Protein AF-0000000084598253 (afdb_homodimer)

Solvent-accessible surface area (backbone atoms only — not comparable to full-atom values): 10534 Å² total; per-residue (Å²): 68,67,48,56,48,52,52,36,52,76,68,71,48,51,65,59,58,51,11,57,75,69,70,48,51,46,66,60,45,52,30,37,36,63,52,77,40,79,74,54,69,68,56,49,51,49,49,23,61,72,70,56,31,31,49,35,27,61,74,61,78,36,90,47,47,71,46,77,61,89,50,51,70,70,50,45,51,50,44,52,54,52,47,52,50,50,50,52,51,50,54,56,62,75,92,67,66,47,55,49,51,51,35,52,75,69,70,49,50,64,61,56,50,12,56,74,68,70,47,50,47,67,59,43,51,30,36,36,63,51,78,39,80,73,56,69,69,56,49,51,48,48,24,60,73,69,56,32,32,50,34,27,61,74,62,76,34,89,49,46,71,45,77,60,87,48,52,69,70,50,45,53,49,43,52,54,52,47,52,50,50,50,52,52,51,54,56,62,75,92

Structure (mmCIF, N/CA/C/O backbone):
data_AF-0000000084598253-model_v1
#
loop_
_entity.id
_entity.type
_entity.pdbx_description
1 polymer 'HTH-type transcriptional regulator'
#
loop_
_atom_site.group_PDB
_atom_site.id
_atom_site.type_symbol
_atom_site.label_atom_id
_atom_site.label_alt_id
_atom_site.label_comp_id
_atom_site.label_asym_id
_atom_site.label_entity_id
_atom_site.label_seq_id
_atom_site.pdbx_PDB_ins_code
_atom_site.Cartn_x
_atom_site.Cartn_y
_atom_site.Cartn_z
_atom_site.occupancy
_atom_site.B_iso_or_equiv
_atom_site.auth_seq_id
_atom_site.auth_comp_id
_atom_site.auth_asym_id
_atom_site.auth_atom_id
_atom_site.pdbx_PDB_model_num
ATOM 1 N N . MET A 1 1 ? -7.539 -12.234 6.215 1 55.31 1 MET A N 1
ATOM 2 C CA . MET A 1 1 ? -7.508 -10.914 5.602 1 55.31 1 MET A CA 1
ATOM 3 C C . MET A 1 1 ? -8.742 -10.102 5.992 1 55.31 1 MET A C 1
ATOM 5 O O . MET A 1 1 ? -9.742 -10.109 5.285 1 55.31 1 MET A O 1
ATOM 9 N N . LYS A 1 2 ? -8.805 -9.812 7.16 1 77.75 2 LYS A N 1
ATOM 10 C CA . LYS A 1 2 ? -9.875 -9.203 7.945 1 77.75 2 LYS A CA 1
ATOM 11 C C . LYS A 1 2 ? -10.203 -7.809 7.434 1 77.75 2 LYS A C 1
ATOM 13 O O . LYS A 1 2 ? -11.375 -7.441 7.32 1 77.75 2 LYS A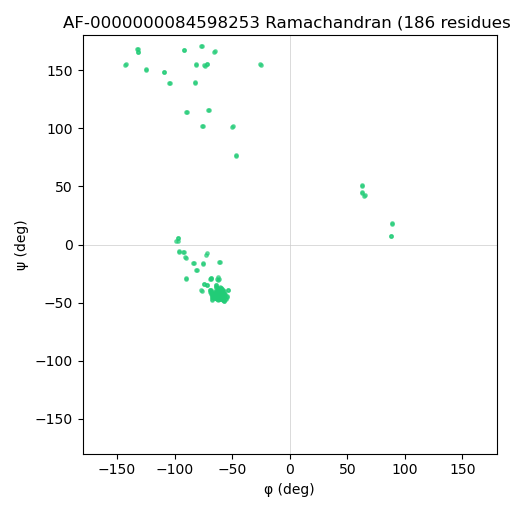 O 1
ATOM 18 N N . ARG A 1 3 ? -9.367 -7.238 6.637 1 90.62 3 ARG A N 1
ATOM 19 C CA . ARG A 1 3 ? -9.641 -5.844 6.309 1 90.62 3 ARG A CA 1
ATOM 20 C C . ARG A 1 3 ? -10.516 -5.734 5.066 1 90.62 3 ARG A C 1
ATOM 22 O O . ARG A 1 3 ? -11.367 -4.848 4.977 1 90.62 3 ARG A O 1
ATOM 29 N N . LEU A 1 4 ? -10.367 -6.695 4.234 1 94 4 LEU A N 1
ATOM 30 C CA . LEU A 1 4 ? -11.164 -6.695 3.01 1 94 4 LEU A CA 1
ATOM 31 C C . LEU A 1 4 ? -12.633 -6.938 3.316 1 94 4 LEU A C 1
ATOM 33 O O . LEU A 1 4 ? -13.508 -6.289 2.736 1 94 4 LEU A O 1
ATOM 37 N N . ALA A 1 5 ? -12.836 -7.84 4.219 1 94.56 5 ALA A N 1
ATOM 38 C CA . ALA A 1 5 ? -14.211 -8.109 4.621 1 94.56 5 ALA A CA 1
ATOM 39 C C . ALA A 1 5 ? -14.836 -6.895 5.293 1 94.56 5 ALA A C 1
ATOM 41 O O . ALA A 1 5 ? -15.977 -6.531 4.992 1 94.56 5 ALA A O 1
ATOM 42 N N . ASP A 1 6 ? -14.086 -6.32 6.164 1 94.75 6 ASP A N 1
ATOM 43 C CA . ASP A 1 6 ? -14.555 -5.125 6.859 1 94.75 6 ASP A CA 1
ATOM 44 C C . ASP A 1 6 ? -14.914 -4.02 5.871 1 94.75 6 ASP A C 1
ATOM 46 O O . ASP A 1 6 ? -15.945 -3.355 6.016 1 94.75 6 ASP A O 1
ATOM 50 N N . LEU A 1 7 ? -14.094 -3.779 4.895 1 95.19 7 LEU A N 1
ATOM 51 C CA . LEU A 1 7 ? -14.328 -2.762 3.877 1 95.19 7 LEU A CA 1
ATOM 52 C C . LEU A 1 7 ? -15.586 -3.076 3.074 1 95.19 7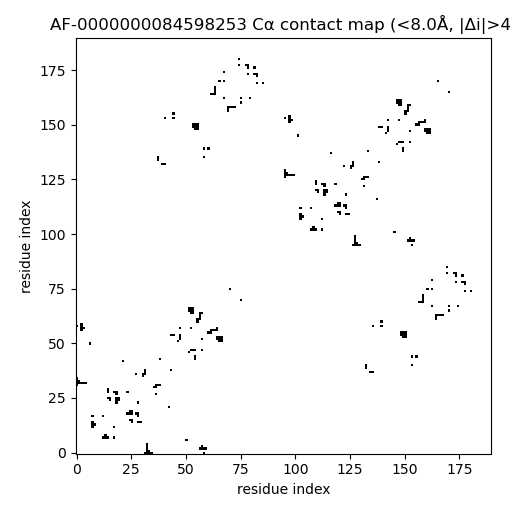 LEU A C 1
ATOM 54 O O . LEU A 1 7 ? -16.391 -2.186 2.799 1 95.19 7 LEU A O 1
ATOM 58 N N . ARG A 1 8 ? -15.633 -4.301 2.732 1 96.25 8 ARG A N 1
ATOM 59 C CA . ARG A 1 8 ? -16.812 -4.715 1.983 1 96.25 8 ARG A CA 1
ATOM 60 C C . ARG A 1 8 ? -18.094 -4.422 2.771 1 96.25 8 ARG A C 1
ATOM 62 O O . ARG A 1 8 ? -19.047 -3.863 2.23 1 96.25 8 ARG A O 1
ATOM 69 N N . TYR A 1 9 ? -18.094 -4.789 4.066 1 95.69 9 TYR A N 1
ATOM 70 C CA . TYR A 1 9 ? -19.25 -4.574 4.934 1 95.69 9 TYR A CA 1
ATOM 71 C C . TYR A 1 9 ? -19.547 -3.088 5.086 1 95.69 9 TYR A C 1
ATOM 73 O O . TYR A 1 9 ? -20.703 -2.668 5.02 1 95.69 9 TYR A O 1
ATOM 81 N N . LYS A 1 10 ? -18.578 -2.328 5.254 1 94.38 10 LYS A N 1
ATOM 82 C CA . LYS A 1 10 ? -18.734 -0.884 5.418 1 94.38 10 LYS A CA 1
ATOM 83 C C . LYS A 1 10 ? -19.375 -0.257 4.184 1 94.38 10 LYS A C 1
ATOM 85 O O . LYS A 1 10 ? -20.047 0.775 4.281 1 94.38 10 LYS A O 1
ATOM 90 N N . HIS A 1 11 ? -19.156 -0.829 3.08 1 95.44 11 HIS A N 1
ATOM 91 C CA . HIS A 1 11 ? -19.719 -0.309 1.833 1 95.44 11 HIS A CA 1
ATOM 92 C C . HIS A 1 11 ? -21 -1.034 1.452 1 95.44 11 HIS A C 1
ATOM 94 O O . HIS A 1 11 ? -21.484 -0.887 0.332 1 95.44 11 HIS A O 1
ATOM 100 N N . ASN A 1 12 ? -21.406 -1.942 2.33 1 96.75 12 ASN A N 1
ATOM 101 C CA . ASN A 1 12 ? -22.688 -2.637 2.215 1 96.75 12 ASN A CA 1
ATOM 102 C C . ASN A 1 12 ? -22.734 -3.527 0.978 1 96.75 12 ASN A C 1
ATOM 104 O O . ASN A 1 12 ? -23.719 -3.537 0.25 1 96.75 12 ASN A O 1
ATOM 108 N N . LEU A 1 13 ? -21.672 -4.207 0.743 1 97.12 13 LEU A N 1
ATOM 109 C CA . LEU A 1 13 ? -21.594 -5.109 -0.398 1 97.12 13 LEU A CA 1
ATOM 110 C C . LEU A 1 13 ? -21.594 -6.566 0.061 1 97.12 13 LEU A C 1
ATOM 112 O O . LEU A 1 13 ? -21.062 -6.887 1.121 1 97.12 13 LEU A O 1
ATOM 116 N N . THR A 1 14 ? -22.141 -7.336 -0.757 1 97.5 14 THR A N 1
ATOM 117 C CA . THR A 1 14 ? -22.016 -8.773 -0.553 1 97.5 14 THR A CA 1
ATOM 118 C C . THR A 1 14 ? -20.812 -9.328 -1.3 1 97.5 14 THR A C 1
ATOM 120 O O . THR A 1 14 ? -20.234 -8.641 -2.152 1 97.5 14 THR A O 1
ATOM 123 N N . GLN A 1 15 ? -20.516 -10.555 -0.934 1 97.12 15 GLN A N 1
ATOM 124 C CA . GLN A 1 15 ? -19.422 -11.188 -1.663 1 97.12 15 GLN A CA 1
ATOM 125 C C . GLN A 1 15 ? -19.781 -11.375 -3.137 1 97.12 15 GLN A C 1
ATOM 127 O O . GLN A 1 15 ? -18.922 -11.25 -4.008 1 97.12 15 GLN A O 1
ATOM 132 N N . GLU A 1 16 ? -21 -11.633 -3.408 1 97.88 16 GLU A N 1
ATOM 133 C CA . GLU A 1 16 ? -21.484 -11.82 -4.773 1 97.88 16 GLU A CA 1
ATOM 134 C C . GLU A 1 16 ? -21.344 -10.531 -5.586 1 97.88 16 GLU A C 1
ATOM 136 O O . GLU A 1 16 ? -20.844 -10.555 -6.715 1 97.88 16 GLU A O 1
ATOM 141 N N . GLN A 1 17 ? -21.719 -9.523 -5.02 1 97.81 17 GLN A N 1
ATOM 142 C CA . GLN A 1 17 ? -21.625 -8.234 -5.691 1 97.81 17 GLN A CA 1
ATOM 143 C C . GLN A 1 17 ? -20.188 -7.859 -5.984 1 97.81 17 GLN A C 1
ATOM 145 O O . GLN A 1 17 ? -19.859 -7.422 -7.09 1 97.81 17 GLN A O 1
ATOM 150 N N . LEU A 1 18 ? -19.375 -8.031 -5.031 1 97 18 LEU A N 1
ATOM 151 C CA . LEU A 1 18 ? -17.969 -7.656 -5.188 1 97 18 LEU A CA 1
ATOM 152 C C . LEU A 1 18 ? -17.266 -8.578 -6.172 1 97 18 LEU A C 1
ATOM 154 O O . LEU A 1 18 ? -16.422 -8.141 -6.945 1 97 18 LEU A O 1
ATOM 158 N N . SER A 1 19 ? -17.609 -9.82 -6.094 1 97.62 19 SER A N 1
ATOM 159 C CA . SER A 1 19 ? -17 -10.766 -7.02 1 97.62 19 SER A CA 1
ATOM 160 C C . SER A 1 19 ? -17.344 -10.43 -8.469 1 97.62 19 SER A C 1
ATOM 162 O O . SER A 1 19 ? -16.5 -10.562 -9.359 1 97.62 19 SER A O 1
ATOM 164 N N . LYS A 1 20 ? -18.516 -10.023 -8.727 1 97.5 20 LYS A N 1
ATOM 165 C CA . LYS A 1 20 ? -18.938 -9.578 -10.055 1 97.5 20 LYS A CA 1
ATOM 166 C C . LYS A 1 20 ? -18.172 -8.344 -10.492 1 97.5 20 LYS A C 1
ATOM 168 O O . LYS A 1 20 ? -17.703 -8.266 -11.633 1 97.5 20 LYS A O 1
ATOM 173 N N . LEU A 1 21 ? -18.016 -7.477 -9.555 1 95.75 21 LEU A N 1
ATOM 174 C CA . LEU A 1 21 ? -17.266 -6.25 -9.82 1 95.75 21 LEU A CA 1
ATOM 175 C C . LEU A 1 21 ? -15.836 -6.562 -10.234 1 95.75 21 LEU A C 1
ATOM 177 O O . LEU A 1 21 ? -15.266 -5.879 -11.086 1 95.75 21 LEU A O 1
ATOM 181 N N . LEU A 1 22 ? -15.297 -7.57 -9.625 1 96.38 22 LEU A N 1
ATOM 182 C CA . LEU A 1 22 ? -13.898 -7.941 -9.836 1 96.38 22 LEU A CA 1
ATOM 183 C C . LEU A 1 22 ? -13.773 -8.977 -10.945 1 96.38 22 LEU A C 1
ATOM 185 O O . LEU A 1 22 ? -12.664 -9.375 -11.312 1 96.38 22 LEU A O 1
ATOM 189 N N . SER A 1 23 ? -14.891 -9.445 -11.422 1 97.31 23 SER A N 1
ATOM 190 C CA . SER A 1 23 ? -14.961 -10.422 -12.5 1 97.31 23 SER A CA 1
ATOM 191 C C . SER A 1 23 ? -14.297 -11.734 -12.094 1 97.31 23 SER A C 1
ATOM 193 O O . SER A 1 23 ? -13.508 -12.297 -12.852 1 97.31 23 SER A O 1
ATOM 195 N N . VAL A 1 24 ? -14.602 -12.148 -10.945 1 97.31 24 VAL A N 1
ATOM 196 C CA . VAL A 1 24 ? -14.172 -13.445 -10.438 1 97.31 24 VAL A CA 1
ATOM 197 C C . VAL A 1 24 ? -15.359 -14.18 -9.82 1 97.31 24 VAL A C 1
ATOM 199 O O . VAL A 1 24 ? -16.422 -13.602 -9.641 1 97.31 24 VAL A O 1
ATOM 202 N N . SER A 1 25 ? -15.172 -15.422 -9.539 1 97.94 25 SER A N 1
ATOM 203 C CA . SER A 1 25 ? -16.234 -16.172 -8.875 1 97.94 25 SER A CA 1
ATOM 204 C C . SER A 1 25 ? -16.344 -15.781 -7.406 1 97.94 25 SER A C 1
ATOM 206 O O . SER A 1 25 ? -15.375 -15.336 -6.797 1 97.94 25 SER A O 1
ATOM 208 N N . ARG A 1 26 ? -17.5 -15.961 -6.855 1 97.5 26 ARG A N 1
ATOM 209 C CA . ARG A 1 26 ? -17.719 -15.695 -5.438 1 97.5 26 ARG A CA 1
ATOM 210 C C . ARG A 1 26 ? -16.781 -16.516 -4.566 1 97.5 26 ARG A C 1
ATOM 212 O O . ARG A 1 26 ? -16.266 -16.016 -3.559 1 97.5 26 ARG A O 1
ATOM 219 N N . ASN A 1 27 ? -16.609 -17.688 -4.984 1 97.81 27 ASN A N 1
ATOM 220 C CA . ASN A 1 27 ? -15.695 -18.531 -4.234 1 97.81 27 ASN A CA 1
ATOM 221 C C . ASN A 1 27 ? -14.273 -17.984 -4.234 1 97.81 27 ASN A C 1
ATOM 223 O O . ASN A 1 27 ? -13.609 -17.969 -3.197 1 97.81 27 ASN A O 1
ATOM 227 N N . THR A 1 28 ? -13.844 -17.562 -5.379 1 97.25 28 THR A N 1
ATOM 228 C CA . THR A 1 28 ? -12.523 -16.953 -5.496 1 97.25 28 THR A CA 1
ATOM 229 C C . THR A 1 28 ? -12.406 -15.742 -4.578 1 97.25 28 THR A C 1
ATOM 231 O O . THR A 1 28 ? -11.422 -15.602 -3.848 1 97.25 28 THR A O 1
ATOM 234 N N . TYR A 1 29 ? -13.406 -14.961 -4.594 1 96.88 29 TYR A N 1
ATOM 235 C CA . TYR A 1 29 ? -13.375 -13.758 -3.77 1 96.88 29 TYR A CA 1
ATOM 236 C C . TYR A 1 29 ? -13.375 -14.117 -2.287 1 96.88 29 TYR A C 1
ATOM 238 O O . TYR A 1 29 ? -12.656 -13.5 -1.495 1 96.88 29 TYR A O 1
ATOM 246 N N . ALA A 1 30 ? -14.227 -15.047 -1.921 1 96.62 30 ALA A N 1
ATOM 247 C CA . ALA A 1 30 ? -14.258 -15.5 -0.533 1 96.62 30 ALA A CA 1
ATOM 248 C C . ALA A 1 30 ? -12.867 -15.93 -0.069 1 96.62 30 ALA A C 1
ATOM 250 O O . ALA A 1 30 ? -12.469 -15.641 1.06 1 96.62 30 ALA A O 1
ATOM 251 N N . ASN A 1 31 ? -12.164 -16.578 -0.949 1 96.56 31 ASN A N 1
ATOM 252 C CA . ASN A 1 31 ? -10.82 -17.047 -0.624 1 96.56 31 ASN A CA 1
ATOM 253 C C . ASN A 1 31 ? -9.836 -15.898 -0.455 1 96.56 31 ASN A C 1
ATOM 255 O O . ASN A 1 31 ? -8.875 -16 0.308 1 96.56 31 ASN A O 1
ATOM 259 N N . TYR A 1 32 ? -10.055 -14.805 -1.129 1 95.19 32 TYR A N 1
ATOM 260 C CA . TYR A 1 32 ? -9.25 -13.609 -0.905 1 95.19 32 TYR A CA 1
ATOM 261 C C . TYR A 1 32 ? -9.453 -13.078 0.509 1 95.19 32 TYR A C 1
ATOM 263 O O . TYR A 1 32 ? -8.477 -12.812 1.22 1 95.19 32 TYR A O 1
ATOM 271 N N . GLU A 1 33 ? -10.719 -13.023 0.909 1 95.06 33 GLU A N 1
ATOM 272 C CA . GLU A 1 33 ? -11.039 -12.453 2.215 1 95.06 33 GLU A CA 1
ATOM 273 C C . GLU A 1 33 ? -10.516 -13.344 3.344 1 95.06 33 GLU A C 1
ATOM 275 O O . GLU A 1 33 ? -10.156 -12.844 4.414 1 95.06 33 GLU A O 1
ATOM 280 N N . LEU A 1 34 ? -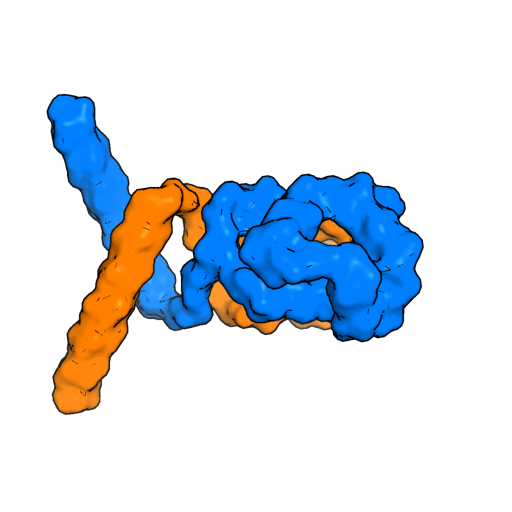10.445 -14.586 3.049 1 93.75 34 LEU A N 1
ATOM 281 C CA . LEU A 1 34 ? -10 -15.547 4.051 1 93.75 34 LEU A CA 1
ATOM 282 C C . LEU A 1 34 ? -8.477 -15.625 4.09 1 93.75 34 LEU A C 1
ATOM 284 O O . LEU A 1 34 ? -7.906 -16.219 5.004 1 93.75 34 LEU A O 1
ATOM 288 N N . GLY A 1 35 ? -7.891 -15.164 3.15 1 92.56 35 GLY A N 1
ATOM 289 C CA . GLY A 1 35 ? -6.438 -15.203 3.092 1 92.56 35 GLY A CA 1
ATOM 290 C C . GLY A 1 35 ? -5.895 -16.484 2.475 1 92.56 35 GLY A C 1
ATOM 291 O O . GLY A 1 35 ? -4.688 -16.719 2.498 1 92.56 35 GLY A O 1
ATOM 292 N N . VAL A 1 36 ? -6.777 -17.266 1.975 1 93.38 36 VAL A N 1
ATOM 293 C CA . VAL A 1 36 ? -6.375 -18.516 1.343 1 93.38 36 VAL A CA 1
ATOM 294 C C . VAL A 1 36 ? -5.688 -18.219 0.011 1 93.38 36 VAL A C 1
ATOM 296 O O . VAL A 1 36 ? -4.738 -18.906 -0.369 1 93.38 36 VAL A O 1
ATOM 299 N N . ARG A 1 37 ? -6.113 -17.203 -0.691 1 94.19 37 ARG A N 1
ATOM 300 C CA . ARG A 1 37 ? -5.543 -16.734 -1.951 1 94.19 37 ARG A CA 1
ATOM 301 C C . ARG A 1 37 ? -5.168 -15.266 -1.868 1 94.19 37 ARG A C 1
ATOM 303 O O . ARG A 1 37 ? -5.809 -14.492 -1.147 1 94.19 37 ARG A O 1
ATOM 310 N N . GLU A 1 38 ? -4.191 -15 -2.643 1 95.25 38 GLU A N 1
ATOM 311 C CA . GLU A 1 38 ? -3.824 -13.594 -2.766 1 95.25 38 GLU A CA 1
ATOM 312 C C . GLU A 1 38 ? -4.297 -13.016 -4.094 1 95.25 38 GLU A C 1
ATOM 314 O O . GLU A 1 38 ? -4.223 -13.68 -5.133 1 95.25 38 GLU A O 1
ATOM 319 N N . MET A 1 39 ? -4.785 -11.836 -4 1 94.88 39 MET A N 1
ATOM 320 C CA . MET A 1 39 ? -5.141 -11.125 -5.223 1 94.88 39 MET A CA 1
ATOM 321 C C . MET A 1 39 ? -3.891 -10.688 -5.977 1 94.88 39 MET A C 1
ATOM 323 O O . MET A 1 39 ? -2.814 -10.562 -5.391 1 94.88 39 MET A O 1
ATOM 327 N N . ASP A 1 40 ? -4.156 -10.523 -7.305 1 94.62 40 ASP A N 1
ATOM 328 C CA . ASP A 1 40 ? -3.041 -9.93 -8.031 1 94.62 40 ASP A CA 1
ATOM 329 C C . ASP A 1 40 ? -2.953 -8.43 -7.77 1 94.62 40 ASP A C 1
ATOM 331 O O . ASP A 1 40 ? -3.84 -7.852 -7.137 1 94.62 40 ASP A O 1
ATOM 335 N N . TYR A 1 41 ? -1.867 -7.812 -8.219 1 94.56 41 TYR A N 1
ATOM 336 C CA . TYR A 1 41 ? -1.6 -6.414 -7.91 1 94.56 41 TYR A CA 1
ATOM 337 C C . TYR A 1 41 ? -2.668 -5.508 -8.508 1 94.56 41 TYR A C 1
ATOM 339 O O . TYR A 1 41 ? -3.086 -4.531 -7.883 1 94.56 41 TYR A O 1
ATOM 347 N N . SER A 1 42 ? -3.031 -5.82 -9.688 1 95.38 42 SER A N 1
ATOM 348 C CA . SER A 1 42 ? -4.023 -4.984 -10.352 1 95.38 42 SER A CA 1
ATOM 349 C C . SER A 1 42 ? -5.336 -4.957 -9.578 1 95.38 42 SER A C 1
ATOM 351 O O . SER A 1 42 ? -5.941 -3.896 -9.414 1 95.38 42 SER A O 1
ATOM 353 N N . MET A 1 43 ? -5.766 -6.062 -9.086 1 95.56 43 MET A N 1
ATOM 354 C CA . MET A 1 43 ? -7 -6.156 -8.312 1 95.56 43 MET A CA 1
ATOM 355 C C . MET A 1 43 ? -6.859 -5.449 -6.969 1 95.56 43 MET A C 1
ATOM 357 O O . MET A 1 43 ? -7.785 -4.773 -6.516 1 95.56 43 MET A O 1
ATOM 361 N N . LEU A 1 44 ? -5.734 -5.629 -6.445 1 95 44 LEU A N 1
ATOM 362 C CA . LEU A 1 44 ? -5.457 -4.973 -5.172 1 95 44 LEU A CA 1
ATOM 363 C C . LEU A 1 44 ? -5.531 -3.457 -5.309 1 95 44 LEU A C 1
ATOM 365 O O . LEU A 1 44 ? -6.16 -2.785 -4.492 1 95 44 LEU A O 1
ATOM 369 N N . VAL A 1 45 ? -4.91 -2.967 -6.328 1 95.19 45 VAL A N 1
ATOM 370 C CA . VAL A 1 45 ? -4.91 -1.533 -6.605 1 95.19 45 VAL A CA 1
ATOM 371 C C . VAL A 1 45 ? -6.336 -1.063 -6.891 1 95.19 45 VAL A C 1
ATOM 373 O O . VAL A 1 45 ? -6.758 -0.011 -6.406 1 95.19 45 VAL A O 1
ATOM 376 N N . PHE A 1 46 ? -7.023 -1.83 -7.617 1 96.38 46 PHE A N 1
ATOM 377 C CA . PHE A 1 46 ? -8.406 -1.497 -7.93 1 96.38 46 PHE A CA 1
ATOM 378 C C . PHE A 1 46 ? -9.227 -1.34 -6.656 1 96.38 46 PHE A C 1
ATOM 380 O O . PHE A 1 46 ? -9.961 -0.36 -6.496 1 96.38 46 PHE A O 1
ATOM 387 N N . LEU A 1 47 ? -9.094 -2.256 -5.777 1 95.75 47 LEU A N 1
ATOM 388 C CA . LEU A 1 47 ? -9.867 -2.232 -4.539 1 95.75 47 LEU A CA 1
ATOM 389 C C . LEU A 1 47 ? -9.477 -1.042 -3.674 1 95.75 47 LEU A C 1
ATOM 391 O O . LEU A 1 47 ? -10.328 -0.41 -3.053 1 95.75 47 LEU A O 1
ATOM 395 N N . ALA A 1 48 ? -8.211 -0.84 -3.625 1 94.31 48 ALA A N 1
ATOM 396 C CA . ALA A 1 48 ? -7.742 0.321 -2.875 1 94.31 48 ALA A CA 1
ATOM 397 C C . ALA A 1 48 ? -8.367 1.608 -3.406 1 94.31 48 ALA A C 1
ATOM 399 O O . ALA A 1 48 ? -8.797 2.465 -2.629 1 94.31 48 ALA A O 1
ATOM 400 N N . ASP A 1 49 ? -8.453 1.743 -4.684 1 93.44 49 ASP A N 1
ATOM 401 C CA . ASP A 1 49 ? -9.062 2.904 -5.316 1 93.44 49 ASP A CA 1
ATOM 402 C C . ASP A 1 49 ? -10.57 2.939 -5.059 1 93.44 49 ASP A C 1
ATOM 404 O O . ASP A 1 49 ? -11.125 3.992 -4.746 1 93.44 49 ASP A O 1
ATOM 408 N N . TYR A 1 50 ? -11.086 1.812 -5.184 1 94.19 50 TYR A N 1
ATOM 409 C CA . TYR A 1 50 ? -12.531 1.682 -5.016 1 94.19 50 TYR A CA 1
ATOM 410 C C . TYR A 1 50 ? -12.953 2.094 -3.611 1 94.19 50 TYR A C 1
ATOM 412 O O . TYR A 1 50 ? -13.938 2.824 -3.443 1 94.19 50 TYR A O 1
ATOM 420 N N . TYR A 1 51 ? -12.188 1.646 -2.629 1 93.81 51 TYR A N 1
ATOM 421 C CA . TYR A 1 51 ? -12.523 1.91 -1.234 1 93.81 51 TYR A CA 1
ATOM 422 C C . TYR A 1 51 ? -11.891 3.211 -0.755 1 93.81 51 TYR A C 1
ATOM 424 O O . TYR A 1 51 ? -12.148 3.656 0.367 1 93.81 51 TYR A O 1
ATOM 432 N N . LYS A 1 52 ? -11.008 3.719 -1.539 1 90.75 52 LYS A N 1
ATOM 433 C CA . LYS A 1 52 ? -10.305 4.953 -1.207 1 90.75 52 LYS A CA 1
ATOM 434 C C . LYS A 1 52 ? -9.461 4.785 0.054 1 90.75 52 LYS A C 1
ATOM 436 O O . LYS A 1 52 ? -9.523 5.605 0.968 1 90.75 52 LYS A O 1
ATOM 441 N N . VAL A 1 53 ? -8.711 3.797 0.065 1 90.38 53 VAL A N 1
ATOM 442 C CA . VAL A 1 53 ? -7.793 3.496 1.159 1 90.38 53 VAL A CA 1
ATOM 443 C C . VAL A 1 53 ? -6.406 3.186 0.601 1 90.38 53 VAL A C 1
ATOM 445 O O . VAL A 1 53 ? -6.246 2.998 -0.607 1 90.38 53 VAL A O 1
ATOM 448 N N . SER A 1 54 ? -5.492 3.217 1.542 1 89.5 54 SER A N 1
ATOM 449 C CA . SER A 1 54 ? -4.133 2.879 1.124 1 89.5 54 SER A CA 1
ATOM 450 C C . SER A 1 54 ? -3.939 1.369 1.045 1 89.5 54 SER A C 1
ATOM 452 O O . SER A 1 54 ? -4.68 0.609 1.674 1 89.5 54 SER A O 1
ATOM 454 N N . LEU A 1 55 ? -3.018 0.942 0.248 1 92.75 55 LEU A N 1
ATOM 455 C CA . LEU A 1 55 ? -2.637 -0.466 0.223 1 92.75 55 LEU A CA 1
ATOM 456 C C . LEU A 1 55 ? -2.068 -0.899 1.57 1 92.75 55 LEU A C 1
ATOM 458 O O . LEU A 1 55 ? -2.254 -2.045 1.988 1 92.75 55 LEU A O 1
ATOM 462 N N . ASP A 1 56 ? -1.468 0.002 2.232 1 91.88 56 ASP A N 1
ATOM 463 C CA . ASP A 1 56 ? -0.922 -0.268 3.559 1 91.88 56 ASP A CA 1
ATOM 464 C C . ASP A 1 56 ? -2.031 -0.612 4.551 1 91.88 56 ASP A C 1
ATOM 466 O O . ASP A 1 56 ? -1.843 -1.447 5.438 1 91.88 56 ASP A O 1
ATOM 470 N N . TYR A 1 57 ? -3.102 0.045 4.383 1 90.69 57 TYR A N 1
ATOM 471 C CA . TYR A 1 57 ? -4.246 -0.279 5.227 1 90.69 57 TYR A CA 1
ATOM 472 C C . TYR A 1 57 ? -4.785 -1.667 4.902 1 90.69 57 TYR A C 1
ATOM 474 O O . TYR A 1 57 ? -5.016 -2.475 5.805 1 90.69 57 TYR A O 1
ATOM 482 N N . ILE A 1 58 ? -4.922 -1.955 3.619 1 93.25 58 ILE A N 1
ATOM 483 C CA . ILE A 1 58 ? -5.512 -3.217 3.184 1 93.25 58 ILE A CA 1
ATOM 484 C C . ILE A 1 58 ? -4.656 -4.383 3.678 1 93.25 58 ILE A C 1
ATOM 486 O O . ILE A 1 58 ? -5.184 -5.379 4.176 1 93.25 58 ILE A O 1
ATOM 490 N N . LEU A 1 59 ? -3.367 -4.188 3.627 1 93 59 LEU A N 1
ATOM 491 C CA . LEU A 1 59 ? -2.477 -5.293 3.959 1 93 59 LEU A CA 1
ATOM 492 C C . LEU A 1 59 ? -2.021 -5.207 5.41 1 93 59 LEU A C 1
ATOM 494 O O . LEU A 1 59 ? -1.117 -5.934 5.828 1 93 59 LEU A O 1
ATOM 498 N N . GLY A 1 60 ? -2.549 -4.266 6.176 1 89.88 60 GLY A N 1
ATOM 499 C CA . GLY A 1 60 ? -2.43 -4.297 7.625 1 89.88 60 GLY A CA 1
ATOM 500 C C . GLY A 1 60 ? -1.185 -3.602 8.141 1 89.88 60 GLY A C 1
ATOM 501 O O . GLY A 1 60 ? -0.759 -3.832 9.273 1 89.88 60 GLY A O 1
ATOM 502 N N . ARG A 1 61 ? -0.563 -2.795 7.387 1 89.31 61 ARG A N 1
ATOM 503 C CA . ARG A 1 61 ? 0.629 -2.082 7.836 1 89.31 61 ARG A CA 1
ATOM 504 C C . ARG A 1 61 ? 0.256 -0.861 8.672 1 89.31 61 ARG A C 1
ATOM 506 O O . ARG A 1 61 ? 1.085 -0.337 9.414 1 89.31 61 ARG A O 1
ATOM 513 N N . THR A 1 62 ? -0.953 -0.417 8.477 1 84.88 62 THR A N 1
ATOM 514 C CA . THR A 1 62 ? -1.47 0.704 9.258 1 84.88 62 THR A CA 1
ATOM 515 C C . THR A 1 62 ? -2.947 0.5 9.578 1 84.88 62 THR A C 1
ATOM 517 O O . THR A 1 62 ? -3.666 -0.171 8.836 1 84.88 62 THR A O 1
ATOM 520 N N . ASP A 1 63 ? -3.365 1.097 10.609 1 84.69 63 ASP A N 1
ATOM 521 C CA . ASP A 1 63 ? -4.773 1.016 10.977 1 84.69 63 ASP A CA 1
ATOM 522 C C . ASP A 1 63 ? -5.551 2.225 10.461 1 84.69 63 ASP A C 1
ATOM 524 O O . ASP A 1 63 ? -6.777 2.275 10.57 1 84.69 63 ASP A O 1
ATOM 528 N N . ASN A 1 64 ? -4.848 3.127 9.914 1 79.75 64 ASN A N 1
ATOM 529 C CA . ASN A 1 64 ? -5.48 4.312 9.344 1 79.75 64 ASN A CA 1
ATOM 530 C C . ASN A 1 64 ? -5.84 4.109 7.879 1 79.75 64 ASN A C 1
ATOM 532 O O . ASN A 1 64 ? -4.957 3.953 7.035 1 79.75 64 ASN A O 1
ATOM 536 N N . PRO A 1 65 ? -7.062 4.102 7.594 1 78.5 65 PRO A N 1
ATOM 537 C CA . PRO A 1 65 ? -7.477 3.854 6.211 1 78.5 65 PRO A CA 1
ATOM 538 C C . PRO A 1 65 ? -7.258 5.062 5.301 1 78.5 65 PRO A C 1
ATOM 540 O O . PRO A 1 65 ? -7.34 4.941 4.078 1 78.5 65 PRO A O 1
ATOM 543 N N . ILE A 1 66 ? -7.078 6.234 5.93 1 69.75 66 ILE A N 1
ATOM 544 C CA . ILE A 1 66 ? -7.008 7.473 5.156 1 69.75 66 ILE A CA 1
ATOM 545 C C . ILE A 1 66 ? -5.711 7.504 4.352 1 69.75 66 ILE A C 1
ATOM 547 O O . ILE A 1 66 ? -4.625 7.297 4.898 1 69.75 66 ILE A O 1
ATOM 551 N N . MET A 1 67 ? -5.965 7.484 3.01 1 66.06 67 MET A N 1
ATOM 552 C CA . MET A 1 67 ? -4.801 7.711 2.156 1 66.06 67 MET A CA 1
ATOM 553 C C . MET A 1 67 ? -4.406 9.188 2.154 1 66.06 67 MET A C 1
ATOM 555 O O . MET A 1 67 ? -5.258 10.062 1.978 1 66.06 67 MET A O 1
ATOM 559 N N . VAL A 1 68 ? -3.398 9.406 2.9 1 56.16 68 VAL A N 1
ATOM 560 C CA . VAL A 1 68 ? -3.016 10.805 2.701 1 56.16 68 VAL A CA 1
ATOM 561 C C . VAL A 1 68 ? -2.893 11.094 1.208 1 56.16 68 VAL A C 1
ATOM 563 O O . VAL A 1 68 ? -2.203 10.375 0.481 1 56.16 68 VAL A O 1
ATOM 566 N N . GLU A 1 69 ? -3.91 11.703 0.747 1 57.03 69 GLU A N 1
ATOM 567 C CA . GLU A 1 69 ? -3.969 12.094 -0.659 1 57.03 69 GLU A CA 1
ATOM 568 C C . GLU A 1 69 ? -2.568 12.273 -1.239 1 57.03 69 GLU A C 1
ATOM 570 O O . GLU A 1 69 ? -1.594 12.406 -0.495 1 57.03 69 GLU A O 1
ATOM 575 N N . GLN A 1 70 ? -2.516 12.117 -2.537 1 62.69 70 GLN A N 1
ATOM 576 C CA . GLN A 1 70 ? -1.335 12.406 -3.344 1 62.69 70 GLN A CA 1
ATOM 577 C C . GLN A 1 70 ? -0.727 13.758 -2.965 1 62.69 70 GLN A C 1
ATOM 579 O O . GLN A 1 70 ? -1.394 14.789 -3.047 1 62.69 70 GLN A O 1
ATOM 584 N N . ILE A 1 71 ? -0.13 13.727 -1.973 1 70.56 71 ILE A N 1
ATOM 585 C CA . ILE A 1 71 ? 0.506 14.984 -1.6 1 70.56 71 ILE A CA 1
ATOM 586 C C . ILE A 1 71 ? 1.832 15.133 -2.344 1 70.56 71 ILE A C 1
ATOM 588 O O . ILE A 1 71 ? 2.455 14.141 -2.719 1 70.56 71 ILE A O 1
ATOM 592 N N . THR A 1 72 ? 2.033 16.406 -2.785 1 75.44 72 THR A N 1
ATOM 593 C CA . THR A 1 72 ? 3.324 16.719 -3.385 1 75.44 72 THR A CA 1
ATOM 594 C C . THR A 1 72 ? 4.445 16.609 -2.354 1 75.44 72 THR A C 1
ATOM 596 O O . THR A 1 72 ? 4.18 16.469 -1.157 1 75.44 72 THR A O 1
ATOM 599 N N . VAL A 1 73 ? 5.617 16.594 -2.893 1 74.69 73 VAL A N 1
ATOM 600 C CA . VAL A 1 73 ? 6.777 16.469 -2.016 1 74.69 73 VAL A CA 1
ATOM 601 C C . VAL A 1 73 ? 6.777 17.609 -1 1 74.69 73 VAL A C 1
ATOM 603 O O . VAL A 1 73 ? 7.035 17.391 0.187 1 74.69 73 VAL A O 1
ATOM 606 N N . ASP A 1 74 ? 6.57 18.797 -1.535 1 81.31 74 ASP A N 1
ATOM 607 C CA . ASP A 1 74 ? 6.543 19.969 -0.655 1 81.31 74 ASP A CA 1
ATOM 608 C C . ASP A 1 74 ? 5.457 19.812 0.409 1 81.31 74 ASP A C 1
ATOM 610 O O . ASP A 1 74 ? 5.66 20.203 1.565 1 81.31 74 ASP A O 1
ATOM 614 N N . GLU A 1 75 ? 4.344 19.297 -0.004 1 81.5 75 GLU A N 1
ATOM 615 C CA . GLU A 1 75 ? 3.248 19.062 0.932 1 81.5 75 GLU A CA 1
ATOM 616 C C . GLU A 1 75 ? 3.627 18.031 1.989 1 81.5 75 GLU A C 1
ATOM 618 O O . GLU A 1 75 ? 3.271 18.172 3.16 1 81.5 75 GLU A O 1
ATOM 623 N N . ALA A 1 76 ? 4.285 17.062 1.562 1 77.94 76 ALA A N 1
ATOM 624 C CA . ALA A 1 76 ? 4.723 16 2.477 1 77.94 76 ALA A CA 1
ATOM 625 C C . ALA A 1 76 ? 5.656 16.562 3.549 1 77.94 76 ALA A C 1
ATOM 627 O O . ALA A 1 76 ? 5.539 16.203 4.727 1 77.94 76 ALA A O 1
ATOM 628 N N . GLU A 1 77 ? 6.527 17.312 3.102 1 80.81 77 GLU A N 1
ATOM 629 C CA . GLU A 1 77 ? 7.441 17.953 4.043 1 80.81 77 GLU A CA 1
ATOM 630 C C . GLU A 1 77 ? 6.684 18.828 5.047 1 80.81 77 GLU A C 1
ATOM 632 O O . GLU A 1 77 ? 6.992 18.812 6.242 1 80.81 77 GLU A O 1
ATOM 637 N N . TYR A 1 78 ? 5.812 19.594 4.48 1 83.88 78 TYR A N 1
ATOM 638 C CA . TYR A 1 78 ? 4.977 20.422 5.34 1 83.88 78 TYR A CA 1
ATOM 639 C C . TYR A 1 78 ? 4.238 19.578 6.367 1 83.88 78 TYR A C 1
ATOM 641 O O . TYR A 1 78 ? 4.203 19.906 7.555 1 83.88 78 TYR A O 1
ATOM 649 N N . VAL A 1 79 ? 3.652 18.516 5.934 1 83.12 79 VAL A N 1
ATOM 650 C CA . VAL A 1 79 ? 2.873 17.625 6.793 1 83.12 79 VAL A CA 1
ATOM 651 C C . VAL A 1 79 ? 3.771 17.047 7.879 1 83.12 79 VAL A C 1
ATOM 653 O O . VAL A 1 79 ? 3.385 16.969 9.047 1 83.12 79 VAL A O 1
ATOM 656 N N . GLN A 1 80 ? 4.871 16.609 7.453 1 81.25 80 GLN A N 1
ATOM 657 C CA . GLN A 1 80 ? 5.797 16.016 8.414 1 81.25 80 GLN A CA 1
ATOM 658 C C . GLN A 1 80 ? 6.141 17 9.523 1 81.25 80 GLN A C 1
ATOM 660 O O . GLN A 1 80 ? 6.113 16.656 10.703 1 81.25 80 GLN A O 1
ATOM 665 N N . ARG A 1 81 ? 6.473 18.141 9.148 1 86 81 ARG A N 1
ATOM 666 C CA . ARG A 1 81 ? 6.812 19.188 10.109 1 86 81 ARG A CA 1
ATOM 667 C C . ARG A 1 81 ? 5.621 19.516 11 1 86 81 ARG A C 1
ATOM 669 O O . ARG A 1 81 ? 5.777 19.703 12.211 1 86 81 ARG A O 1
ATOM 676 N N . SER A 1 82 ? 4.48 19.688 10.289 1 86.94 82 SER A N 1
ATOM 677 C CA . SER A 1 82 ? 3.256 20 11.016 1 86.94 82 SER A CA 1
ATOM 678 C C . SER A 1 82 ? 2.924 18.906 12.031 1 86.94 82 SER A C 1
ATOM 680 O O . SER A 1 82 ? 2.49 19.203 13.148 1 86.94 82 SER A O 1
ATOM 682 N N . LEU A 1 83 ? 3.137 17.703 11.703 1 84.19 83 LEU A N 1
ATOM 683 C CA . LEU A 1 83 ? 2.861 16.562 12.57 1 84.19 83 LEU A CA 1
ATOM 684 C C . LEU A 1 83 ? 3.803 16.562 13.773 1 84.19 83 LEU A C 1
ATOM 686 O O . LEU A 1 83 ? 3.385 16.281 14.898 1 84.19 83 LEU A O 1
ATOM 690 N N . GLU A 1 84 ? 5.012 16.75 13.484 1 86.62 84 GLU A N 1
ATOM 691 C CA . GLU A 1 84 ? 5.984 16.828 14.562 1 86.62 84 GLU A CA 1
ATOM 692 C C . GLU A 1 84 ? 5.582 17.891 15.586 1 86.62 84 GLU A C 1
ATOM 694 O O . GLU A 1 84 ? 5.688 17.672 16.797 1 86.62 84 GLU A O 1
ATOM 699 N N . LEU A 1 85 ? 5.18 19.031 15.102 1 85.81 85 LEU A N 1
ATOM 700 C CA . LEU A 1 85 ? 4.73 20.109 15.969 1 85.81 85 LEU A CA 1
ATOM 701 C C . LEU A 1 85 ? 3.492 19.703 16.75 1 85.81 85 LEU A C 1
ATOM 703 O O . LEU A 1 85 ? 3.393 19.969 17.953 1 85.81 85 LEU A O 1
ATOM 707 N N . TYR A 1 86 ? 2.549 19.125 16.047 1 87.31 86 TYR A N 1
ATOM 708 C CA . TYR A 1 86 ? 1.318 18.656 16.672 1 87.31 86 TYR A CA 1
ATOM 709 C C . TYR A 1 86 ? 1.618 17.656 17.797 1 87.31 86 TYR A C 1
ATOM 711 O O . TYR A 1 86 ? 1.04 17.75 18.875 1 87.31 86 TYR A O 1
ATOM 719 N N . ARG A 1 87 ? 2.506 16.812 17.531 1 86.62 87 ARG A N 1
ATOM 720 C CA . ARG A 1 87 ? 2.877 15.805 18.516 1 86.62 87 ARG A CA 1
ATOM 721 C C . ARG A 1 87 ? 3.564 16.438 19.719 1 86.62 87 ARG A C 1
ATOM 723 O O . ARG A 1 87 ? 3.314 16.047 20.859 1 86.62 87 ARG A O 1
ATOM 730 N N . ASP A 1 88 ? 4.41 17.344 19.484 1 89.25 88 ASP A N 1
ATOM 731 C CA . ASP A 1 88 ? 5.098 18.078 20.547 1 89.25 88 ASP A CA 1
ATOM 732 C C . ASP A 1 88 ? 4.102 18.844 21.422 1 89.25 88 ASP A C 1
ATOM 734 O O . ASP A 1 88 ? 4.211 18.844 22.641 1 89.25 88 ASP A O 1
ATOM 738 N N . MET A 1 89 ? 3.158 19.516 20.812 1 87.62 89 MET A N 1
ATOM 739 C CA . MET A 1 89 ? 2.145 20.281 21.516 1 87.62 89 MET A CA 1
ATOM 740 C C . MET A 1 89 ? 1.252 19.375 22.359 1 87.62 89 MET A C 1
ATOM 742 O O . MET A 1 89 ? 0.944 19.688 23.516 1 87.62 89 MET A O 1
ATOM 746 N N . LYS A 1 90 ? 0.825 18.297 21.75 1 85.5 90 LYS A N 1
ATOM 747 C CA . LYS A 1 90 ? -0.002 17.328 22.469 1 85.5 90 LYS A CA 1
ATOM 748 C C . LYS A 1 90 ? 0.744 16.75 23.672 1 85.5 90 LYS A C 1
ATOM 750 O O . LYS A 1 90 ? 0.148 16.531 24.719 1 85.5 90 LYS A O 1
ATOM 755 N N . GLY A 1 91 ? 2.008 16.453 23.406 1 82.19 91 GLY A N 1
ATOM 756 C CA . GLY A 1 91 ? 2.826 15.961 24.5 1 82.19 91 GLY A CA 1
ATOM 757 C C . GLY A 1 91 ? 2.951 16.938 25.656 1 82.19 91 GLY A C 1
ATOM 758 O O . GLY A 1 91 ? 2.941 16.547 26.812 1 82.19 91 GLY A O 1
ATOM 759 N N . LYS A 1 92 ? 3.037 18.172 25.391 1 82.88 92 LYS A N 1
ATOM 760 C CA . LYS A 1 92 ? 3.166 19.203 26.406 1 82.88 92 LYS A CA 1
ATOM 761 C C . LYS A 1 92 ? 1.838 19.438 27.125 1 82.88 92 LYS A C 1
ATOM 763 O O . LYS A 1 92 ? 1.816 19.734 28.312 1 82.88 92 LYS A O 1
ATOM 768 N N . ILE A 1 93 ? 0.832 19.297 26.391 1 74 93 ILE A N 1
ATOM 769 C CA . ILE A 1 93 ? -0.479 19.516 27 1 74 93 ILE A CA 1
ATOM 770 C C . ILE A 1 93 ? -0.849 18.312 27.859 1 74 93 ILE A C 1
ATOM 772 O O . ILE A 1 93 ? -1.462 18.469 28.922 1 74 93 ILE A O 1
ATOM 776 N N . MET A 1 94 ? -0.535 17.156 27.344 1 67.06 94 MET A N 1
ATOM 777 C CA . MET A 1 94 ? -0.884 15.961 28.125 1 67.06 94 MET A CA 1
ATOM 778 C C . MET A 1 94 ? 0.022 15.82 29.344 1 67.06 94 MET A C 1
ATOM 780 O O . MET A 1 94 ? -0.243 15.008 30.219 1 67.06 94 MET A O 1
ATOM 784 N N . LYS A 1 95 ? 1.005 16.594 29.484 1 55.94 95 LYS A N 1
ATOM 785 C CA . LYS A 1 95 ? 1.715 16.688 30.766 1 55.94 95 LYS A CA 1
ATOM 786 C C . LYS A 1 95 ? 1.17 17.844 31.609 1 55.94 95 LYS A C 1
ATOM 788 O O . LYS A 1 95 ? 0.661 18.828 31.078 1 55.94 95 LYS A O 1
ATOM 793 N N . MET B 1 1 ? 7.977 -2.906 -13.562 1 55.06 1 MET B N 1
ATOM 794 C CA . MET B 1 1 ? 7.969 -2.635 -12.125 1 55.06 1 MET B CA 1
ATOM 795 C C . MET B 1 1 ? 9.172 -1.787 -11.727 1 55.06 1 MET B C 1
ATOM 797 O O . MET B 1 1 ? 10.188 -2.318 -11.281 1 55.06 1 MET B O 1
ATOM 801 N N . LYS B 1 2 ? 9.234 -0.733 -12.289 1 76.88 2 LYS B N 1
ATOM 802 C CA . LYS B 1 2 ? 10.289 0.269 -12.336 1 76.88 2 LYS B CA 1
ATOM 803 C C . LYS B 1 2 ? 10.602 0.81 -10.945 1 76.88 2 LYS B C 1
ATOM 805 O O . LYS B 1 2 ? 11.766 0.996 -10.594 1 76.88 2 LYS B O 1
ATOM 810 N N . ARG B 1 3 ? 9.758 0.571 -10.031 1 90.5 3 ARG B N 1
ATOM 811 C CA . ARG B 1 3 ? 10.016 1.237 -8.758 1 90.5 3 ARG B CA 1
ATOM 812 C C . ARG B 1 3 ? 10.891 0.374 -7.855 1 90.5 3 ARG B C 1
ATOM 814 O O . ARG B 1 3 ? 11.734 0.892 -7.117 1 90.5 3 ARG B O 1
ATOM 821 N N . LEU B 1 4 ? 10.758 -0.897 -8.047 1 93.88 4 LEU B N 1
ATOM 822 C CA . LEU B 1 4 ? 11.555 -1.815 -7.242 1 93.88 4 LEU B CA 1
ATOM 823 C C . LEU B 1 4 ? 13.023 -1.726 -7.613 1 93.88 4 LEU B C 1
ATOM 825 O O . LEU B 1 4 ? 13.898 -1.739 -6.738 1 93.88 4 LEU B O 1
ATOM 829 N N . ALA B 1 5 ? 13.234 -1.623 -8.883 1 94.5 5 ALA B N 1
ATOM 830 C CA . ALA B 1 5 ? 14.609 -1.483 -9.336 1 94.5 5 ALA B CA 1
ATOM 831 C C . ALA B 1 5 ? 15.227 -0.176 -8.844 1 94.5 5 ALA B C 1
ATOM 833 O O . ALA B 1 5 ? 16.359 -0.158 -8.359 1 94.5 5 ALA B O 1
ATOM 834 N N . ASP B 1 6 ? 14.469 0.853 -8.992 1 94.69 6 ASP B N 1
ATOM 835 C CA . ASP B 1 6 ? 14.922 2.162 -8.531 1 94.69 6 ASP B CA 1
ATOM 836 C C . ASP B 1 6 ? 15.266 2.135 -7.043 1 94.69 6 ASP B C 1
ATOM 838 O O . ASP B 1 6 ? 16.281 2.686 -6.629 1 94.69 6 ASP B O 1
ATOM 842 N N . LEU B 1 7 ? 14.438 1.538 -6.23 1 95.12 7 LEU B N 1
ATOM 843 C CA . LEU B 1 7 ? 14.664 1.432 -4.793 1 95.12 7 LEU B CA 1
ATOM 844 C C . LEU B 1 7 ? 15.922 0.625 -4.5 1 95.12 7 LEU B C 1
ATOM 846 O O . LEU B 1 7 ? 16.719 1.006 -3.641 1 95.12 7 LEU B O 1
ATOM 850 N N . ARG B 1 8 ? 15.984 -0.427 -5.203 1 96.12 8 ARG B N 1
ATOM 851 C CA . ARG B 1 8 ? 17.172 -1.254 -5.02 1 96.12 8 ARG B CA 1
ATOM 852 C C . ARG B 1 8 ? 18.438 -0.458 -5.301 1 96.12 8 ARG B C 1
ATOM 854 O O . ARG B 1 8 ? 19.391 -0.499 -4.516 1 96.12 8 ARG B O 1
ATOM 861 N N . TYR B 1 9 ? 18.453 0.272 -6.426 1 95.69 9 TYR B N 1
ATOM 862 C CA . TYR B 1 9 ? 19.609 1.08 -6.82 1 95.69 9 TYR B CA 1
ATOM 863 C C . TYR B 1 9 ? 19.891 2.168 -5.789 1 95.69 9 TYR B C 1
ATOM 865 O O . TYR B 1 9 ? 21.031 2.396 -5.418 1 95.69 9 TYR B O 1
ATOM 873 N N . LYS B 1 10 ? 18.906 2.787 -5.316 1 94.44 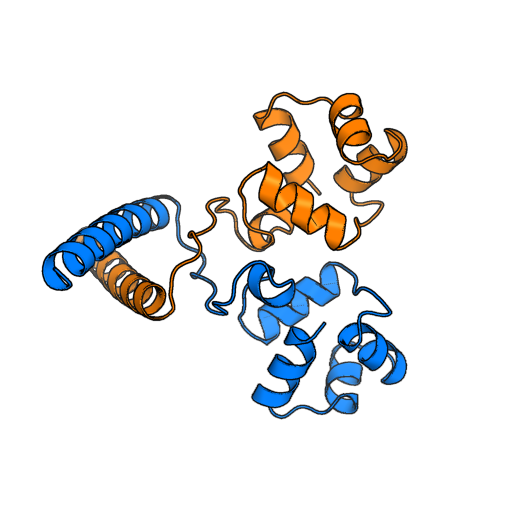10 LYS B N 1
ATOM 874 C CA . LYS B 1 10 ? 19.047 3.852 -4.328 1 94.44 10 LYS B CA 1
ATOM 875 C C . LYS B 1 10 ? 19.672 3.328 -3.043 1 94.44 10 LYS B C 1
ATOM 877 O O . LYS B 1 10 ? 20.328 4.078 -2.318 1 94.44 10 LYS B O 1
ATOM 882 N N . HIS B 1 11 ? 19.484 2.107 -2.779 1 95.38 11 HIS B N 1
ATOM 883 C CA . HIS B 1 11 ? 20.031 1.503 -1.571 1 95.38 11 HIS B CA 1
ATOM 884 C C . HIS B 1 11 ? 21.328 0.755 -1.867 1 95.38 11 HIS B C 1
ATOM 886 O O . HIS B 1 11 ? 21.828 -0 -1.026 1 95.38 11 HIS B O 1
ATOM 892 N N . ASN B 1 12 ? 21.75 0.846 -3.129 1 96.75 12 ASN B N 1
ATOM 893 C CA . ASN B 1 12 ? 23.031 0.325 -3.574 1 96.75 12 ASN B CA 1
ATOM 894 C C . ASN B 1 12 ? 23.094 -1.195 -3.449 1 96.75 12 ASN B C 1
ATOM 896 O O . ASN B 1 12 ? 24.094 -1.742 -2.979 1 96.75 12 ASN B O 1
ATOM 900 N N . LEU B 1 13 ? 22.047 -1.823 -3.811 1 97.06 13 LEU B N 1
ATOM 901 C CA . LEU B 1 13 ? 21.984 -3.279 -3.758 1 97.06 13 LEU B CA 1
ATOM 902 C C . LEU B 1 13 ? 22 -3.875 -5.16 1 97.06 13 LEU B C 1
ATOM 904 O O . LEU B 1 13 ? 21.453 -3.285 -6.0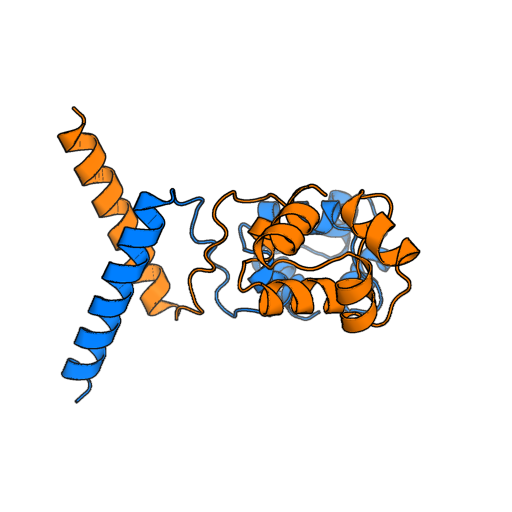98 1 97.06 13 LEU B O 1
ATOM 908 N N . THR B 1 14 ? 22.562 -5 -5.211 1 97.44 14 THR B N 1
ATOM 909 C CA . THR B 1 14 ? 22.453 -5.781 -6.441 1 97.44 14 THR B CA 1
ATOM 910 C C . THR B 1 14 ? 21.25 -6.715 -6.383 1 97.44 14 THR B C 1
ATOM 912 O O . THR B 1 14 ? 20.672 -6.922 -5.312 1 97.44 14 THR B O 1
ATOM 915 N N . GLN B 1 15 ? 20.969 -7.223 -7.539 1 97.06 15 GLN B N 1
ATOM 916 C CA . GLN B 1 15 ? 19.891 -8.195 -7.555 1 97.06 15 GLN B CA 1
ATOM 917 C C . GLN B 1 15 ? 20.25 -9.438 -6.738 1 97.06 15 GLN B C 1
ATOM 919 O O . GLN B 1 15 ? 19.391 -10.031 -6.086 1 97.06 15 GLN B O 1
ATOM 924 N N . GLU B 1 16 ? 21.469 -9.797 -6.766 1 97.81 16 GLU B N 1
ATOM 925 C CA . GLU B 1 16 ? 21.969 -10.953 -6.016 1 97.81 16 GLU B CA 1
ATOM 926 C C . GLU B 1 16 ? 21.812 -10.734 -4.512 1 97.81 16 GLU B C 1
ATOM 928 O O . GLU B 1 16 ? 21.312 -11.617 -3.801 1 97.81 16 GLU B O 1
ATOM 933 N N . GLN B 1 17 ? 22.156 -9.648 -4.102 1 97.75 17 GLN B N 1
ATOM 934 C CA . GLN B 1 17 ? 22.062 -9.32 -2.684 1 97.75 17 GLN B CA 1
ATOM 935 C C . GLN B 1 17 ? 20.609 -9.312 -2.221 1 97.75 17 GLN B C 1
ATOM 937 O O . GLN B 1 17 ? 20.281 -9.875 -1.173 1 97.75 17 GLN B O 1
ATOM 942 N N . LEU B 1 18 ? 19.812 -8.711 -2.971 1 96.94 18 LEU B N 1
ATOM 943 C CA . LEU B 1 18 ? 18.406 -8.602 -2.594 1 96.94 18 LEU B CA 1
ATOM 944 C C . LEU B 1 18 ? 17.703 -9.953 -2.664 1 96.94 18 LEU B C 1
ATOM 946 O O . LEU B 1 18 ? 16.859 -10.266 -1.832 1 96.94 18 LEU B O 1
ATOM 950 N N . SER B 1 19 ? 18.062 -10.688 -3.662 1 97.5 19 SER B N 1
ATOM 951 C CA . SER B 1 19 ? 17.453 -12.016 -3.787 1 97.5 19 SER B CA 1
ATOM 952 C C . SER B 1 19 ? 17.812 -12.891 -2.588 1 97.5 19 SER B C 1
ATOM 954 O O . SER B 1 19 ? 16.969 -13.672 -2.119 1 97.5 19 SER B O 1
ATOM 956 N N . LYS B 1 20 ? 18.984 -12.805 -2.107 1 97.44 20 LYS B N 1
ATOM 957 C CA . LYS B 1 20 ? 19.391 -13.531 -0.91 1 97.44 20 LYS B CA 1
ATOM 958 C C . LYS B 1 20 ? 18.609 -13.07 0.314 1 97.44 20 LYS B C 1
ATOM 960 O O . LYS B 1 20 ? 18.156 -13.891 1.112 1 97.44 20 LYS B O 1
ATOM 965 N N . LEU B 1 21 ? 18.453 -11.805 0.367 1 95.75 21 LEU B N 1
ATOM 966 C CA . LEU B 1 21 ? 17.688 -11.219 1.466 1 95.75 21 LEU B CA 1
ATOM 967 C C . LEU B 1 21 ? 16.266 -11.758 1.484 1 95.75 21 LEU B C 1
ATOM 969 O O . LEU B 1 21 ? 15.688 -11.977 2.555 1 95.75 21 LEU B O 1
ATOM 973 N N . LEU B 1 22 ? 15.734 -11.945 0.325 1 96.38 22 LEU B N 1
ATOM 974 C CA . LEU B 1 22 ? 14.344 -12.359 0.175 1 96.38 22 LEU B CA 1
ATOM 975 C C . LEU B 1 22 ? 14.234 -13.875 0.104 1 96.38 22 LEU B C 1
ATOM 977 O O . LEU B 1 22 ? 13.125 -14.422 0.028 1 96.38 22 LEU B O 1
ATOM 981 N N . SER B 1 23 ? 15.359 -14.539 0.059 1 97.31 23 SER B N 1
ATOM 982 C CA . SER B 1 23 ? 15.445 -15.992 0.014 1 97.31 23 SER B CA 1
ATOM 983 C C . SER B 1 23 ? 14.797 -16.547 -1.251 1 97.31 23 SER B C 1
ATOM 985 O O . SER B 1 23 ? 14.016 -17.5 -1.191 1 97.31 23 SER B O 1
ATOM 987 N N . VAL B 1 24 ? 15.086 -15.938 -2.311 1 97.25 24 VAL B N 1
ATOM 988 C CA . VAL B 1 24 ? 14.672 -16.406 -3.631 1 97.25 24 VAL B CA 1
ATOM 989 C C . VAL B 1 24 ? 15.867 -16.391 -4.578 1 97.25 24 VAL B C 1
ATOM 991 O O . VAL B 1 24 ? 16.938 -15.867 -4.246 1 97.25 24 VAL B O 1
ATOM 994 N N . SER B 1 25 ? 15.703 -16.984 -5.695 1 97.88 25 SER B N 1
ATOM 995 C CA . SER B 1 25 ? 16.766 -16.953 -6.691 1 97.88 25 SER B CA 1
ATOM 996 C C . SER B 1 25 ? 16.875 -15.586 -7.348 1 97.88 25 SER B C 1
ATOM 998 O O . SER B 1 25 ? 15.898 -14.836 -7.402 1 97.88 25 SER B O 1
ATOM 1000 N N . ARG B 1 26 ? 18.031 -15.281 -7.82 1 97.5 26 ARG B N 1
ATOM 1001 C CA . ARG B 1 26 ? 18.234 -14.023 -8.531 1 97.5 26 ARG B CA 1
ATOM 1002 C C . ARG B 1 26 ? 17.297 -13.898 -9.727 1 97.5 26 ARG B C 1
ATOM 1004 O O . ARG B 1 26 ? 16.781 -12.812 -10.008 1 97.5 26 ARG B O 1
ATOM 1011 N N . ASN B 1 27 ? 17.156 -14.977 -10.359 1 97.75 27 ASN B N 1
ATOM 1012 C CA . ASN B 1 27 ? 16.25 -14.969 -11.508 1 97.75 27 ASN B CA 1
ATOM 1013 C C . ASN B 1 27 ? 14.82 -14.617 -11.094 1 97.75 27 ASN B C 1
ATOM 1015 O O . ASN B 1 27 ? 14.156 -13.836 -11.766 1 97.75 27 ASN B O 1
ATOM 1019 N N . THR B 1 28 ? 14.383 -15.227 -10.031 1 97.06 28 THR B N 1
ATOM 1020 C CA . THR B 1 28 ? 13.055 -14.93 -9.508 1 97.06 28 THR B CA 1
ATOM 1021 C C . THR B 1 28 ? 12.922 -13.445 -9.18 1 97.06 28 THR B C 1
ATOM 1023 O O . THR B 1 28 ? 11.938 -12.812 -9.555 1 97.06 28 THR B O 1
ATOM 1026 N N . TYR B 1 29 ? 13.914 -12.945 -8.562 1 96.75 29 TYR B N 1
ATOM 1027 C CA . TYR B 1 29 ? 13.867 -11.539 -8.18 1 96.75 29 TYR B CA 1
ATOM 1028 C C . TYR B 1 29 ? 13.867 -10.641 -9.414 1 96.75 29 TYR B C 1
ATOM 1030 O O . TYR B 1 29 ? 13.148 -9.648 -9.461 1 96.75 29 TYR B O 1
ATOM 1038 N N . ALA B 1 30 ? 14.734 -10.961 -10.359 1 96.44 30 ALA B N 1
ATOM 1039 C CA . ALA B 1 30 ? 14.766 -10.195 -11.602 1 96.44 30 ALA B CA 1
ATOM 1040 C C . ALA B 1 30 ? 13.383 -10.133 -12.242 1 96.44 30 ALA B C 1
ATOM 1042 O O . ALA B 1 30 ? 12.977 -9.086 -12.758 1 96.44 30 ALA B O 1
ATOM 1043 N N . ASN B 1 31 ? 12.68 -11.227 -12.172 1 96.31 31 ASN B N 1
ATOM 1044 C CA . ASN B 1 31 ? 11.352 -11.305 -12.758 1 96.31 31 ASN B CA 1
ATOM 1045 C C . ASN B 1 31 ? 10.352 -10.438 -12 1 96.31 31 ASN B C 1
ATOM 1047 O O . ASN B 1 31 ? 9.391 -9.93 -12.578 1 96.31 31 ASN B O 1
ATOM 1051 N N . TYR B 1 32 ? 10.555 -10.242 -10.727 1 94.94 32 TYR B N 1
ATOM 1052 C CA . TYR B 1 32 ? 9.734 -9.305 -9.969 1 94.94 32 TYR B CA 1
ATOM 1053 C C . TYR B 1 32 ? 9.922 -7.879 -10.469 1 94.94 32 TYR B C 1
ATOM 1055 O O . TYR B 1 32 ? 8.945 -7.172 -10.734 1 94.94 32 TYR B O 1
ATOM 1063 N N . GLU B 1 33 ? 11.188 -7.527 -10.68 1 94.88 33 GLU B N 1
ATOM 1064 C CA . GLU B 1 33 ? 11.5 -6.16 -11.086 1 94.88 33 GLU B CA 1
ATOM 1065 C C . GLU B 1 33 ? 10.984 -5.879 -12.5 1 94.88 33 GLU B C 1
ATOM 1067 O O . GLU B 1 33 ? 10.617 -4.746 -12.812 1 94.88 33 GLU B O 1
ATOM 1072 N N . LEU B 1 34 ? 10.945 -6.902 -13.258 1 93.5 34 LEU B N 1
ATOM 1073 C CA . LEU B 1 34 ? 10.508 -6.766 -14.648 1 93.5 34 LEU B CA 1
ATOM 1074 C C . LEU B 1 34 ? 8.984 -6.797 -14.742 1 93.5 34 LEU B C 1
ATOM 1076 O O . LEU B 1 34 ? 8.422 -6.488 -15.797 1 93.5 34 LEU B O 1
ATOM 1080 N N . GLY B 1 35 ? 8.391 -7.215 -13.789 1 92.44 35 GLY B N 1
ATOM 1081 C CA . GLY B 1 35 ? 6.934 -7.293 -13.789 1 92.44 35 GLY B CA 1
ATOM 1082 C C . GLY B 1 35 ? 6.41 -8.594 -14.367 1 92.44 35 GLY B C 1
ATOM 1083 O O . GLY B 1 35 ? 5.203 -8.734 -14.586 1 92.44 35 GLY B O 1
ATOM 1084 N N . VAL B 1 36 ? 7.305 -9.477 -14.633 1 93.12 36 VAL B N 1
ATOM 1085 C CA . VAL B 1 36 ? 6.914 -10.773 -15.18 1 93.12 36 VAL B CA 1
ATOM 1086 C C . VAL B 1 36 ? 6.227 -11.609 -14.102 1 93.12 36 VAL B C 1
ATOM 1088 O O . VAL B 1 36 ? 5.285 -12.352 -14.391 1 93.12 36 VAL B O 1
ATOM 1091 N N . ARG B 1 37 ? 6.645 -11.484 -12.875 1 94 37 ARG B N 1
ATOM 1092 C CA . ARG B 1 37 ? 6.074 -12.148 -11.711 1 94 37 ARG B CA 1
ATOM 1093 C C . ARG B 1 37 ? 5.68 -11.141 -10.641 1 94 37 ARG B C 1
ATOM 1095 O O . ARG B 1 37 ? 6.309 -10.086 -10.508 1 94 37 ARG B O 1
ATOM 1102 N N . GLU B 1 38 ? 4.695 -11.555 -9.945 1 95.06 38 GLU B N 1
ATOM 1103 C CA . GLU B 1 38 ? 4.309 -10.742 -8.797 1 95.06 38 GLU B CA 1
ATOM 1104 C C . GLU B 1 38 ? 4.785 -11.375 -7.492 1 95.06 38 GLU B C 1
ATOM 1106 O O . GLU B 1 38 ? 4.727 -12.594 -7.332 1 95.06 38 GLU B O 1
ATOM 1111 N N . MET B 1 39 ? 5.254 -10.531 -6.652 1 94.81 39 MET B N 1
ATOM 1112 C CA . MET B 1 39 ? 5.609 -11 -5.312 1 94.81 39 MET B CA 1
ATOM 1113 C C . MET B 1 39 ? 4.355 -11.305 -4.496 1 94.81 39 MET B C 1
ATOM 1115 O O . MET B 1 39 ? 3.275 -10.797 -4.797 1 94.81 39 MET B O 1
ATOM 1119 N N . ASP B 1 40 ? 4.637 -12.211 -3.516 1 94.69 40 ASP B N 1
ATOM 1120 C CA . ASP B 1 40 ? 3.512 -12.391 -2.602 1 94.69 40 ASP B CA 1
ATOM 1121 C C . ASP B 1 40 ? 3.402 -11.211 -1.629 1 94.69 40 ASP B C 1
ATOM 1123 O O . ASP B 1 40 ? 4.281 -10.352 -1.59 1 94.69 40 ASP B O 1
ATOM 1127 N N . TYR B 1 41 ? 2.301 -11.18 -0.872 1 94.56 41 TYR B N 1
ATOM 1128 C CA . TYR B 1 41 ? 2.014 -10.039 -0.015 1 94.56 41 TYR B CA 1
ATOM 1129 C C . TYR B 1 41 ? 3.07 -9.891 1.073 1 94.56 41 TYR B C 1
ATOM 1131 O O . TYR B 1 41 ? 3.475 -8.773 1.41 1 94.56 41 TYR B O 1
ATOM 1139 N N . SER B 1 42 ? 3.449 -10.984 1.6 1 95.31 42 SER B N 1
ATOM 1140 C CA . SER B 1 42 ? 4.43 -10.938 2.678 1 95.31 42 SER B CA 1
ATOM 1141 C C . SER B 1 42 ? 5.742 -10.312 2.207 1 95.31 42 SER B C 1
ATOM 1143 O O . SER B 1 42 ? 6.336 -9.492 2.912 1 95.31 42 SER B O 1
ATOM 1145 N N . MET B 1 43 ? 6.188 -10.656 1.046 1 95.44 43 MET B N 1
ATOM 1146 C CA . MET B 1 43 ? 7.422 -10.117 0.48 1 95.44 43 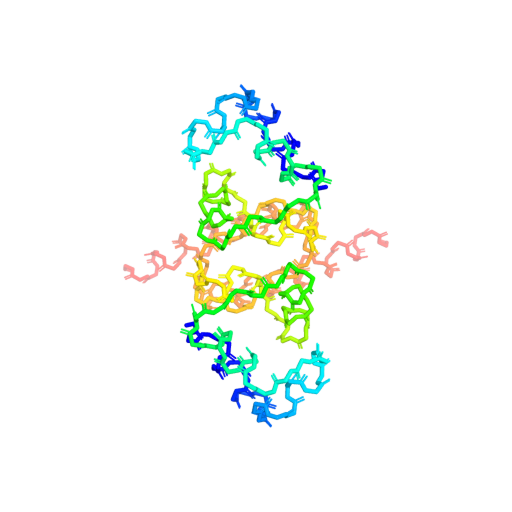MET B CA 1
ATOM 1147 C C . MET B 1 43 ? 7.266 -8.633 0.148 1 95.44 43 MET B C 1
ATOM 1149 O O . MET B 1 43 ? 8.18 -7.844 0.375 1 95.44 43 MET B O 1
ATOM 1153 N N . LEU B 1 44 ? 6.137 -8.359 -0.35 1 95 44 LEU B N 1
ATOM 1154 C CA . LEU B 1 44 ? 5.848 -6.969 -0.681 1 95 44 LEU B CA 1
ATOM 1155 C C . LEU B 1 44 ? 5.902 -6.09 0.565 1 95 44 LEU B C 1
ATOM 1157 O O . LEU B 1 44 ? 6.52 -5.023 0.55 1 95 44 LEU B O 1
ATOM 1161 N N . VAL B 1 45 ? 5.285 -6.555 1.602 1 95.12 45 VAL B N 1
ATOM 1162 C CA . VAL B 1 45 ? 5.27 -5.84 2.873 1 95.12 45 VAL B CA 1
ATOM 1163 C C . VAL B 1 45 ? 6.691 -5.73 3.424 1 95.12 45 VAL B C 1
ATOM 1165 O O . VAL B 1 45 ? 7.094 -4.676 3.914 1 95.12 45 VAL B O 1
ATOM 1168 N N . PHE B 1 46 ? 7.391 -6.785 3.309 1 96.38 46 PHE B N 1
ATOM 1169 C CA . PHE B 1 46 ? 8.773 -6.789 3.773 1 96.38 46 PHE B CA 1
ATOM 1170 C C . PHE B 1 46 ? 9.586 -5.707 3.072 1 96.38 46 PHE B C 1
ATOM 1172 O O . PHE B 1 46 ? 10.305 -4.945 3.721 1 96.38 46 PHE B O 1
ATOM 1179 N N . LEU B 1 47 ? 9.461 -5.633 1.811 1 95.69 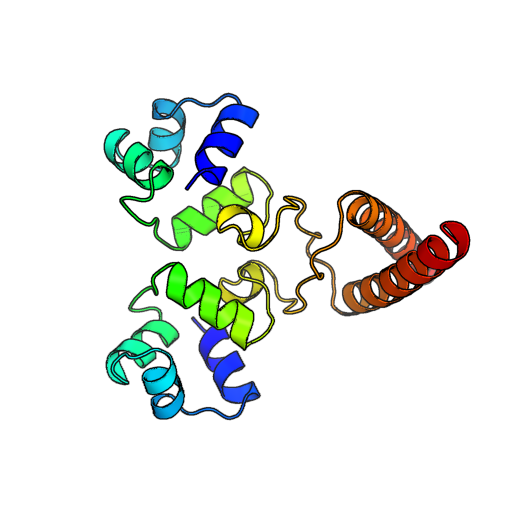47 LEU B N 1
ATOM 1180 C CA . LEU B 1 47 ? 10.227 -4.668 1.031 1 95.69 47 LEU B CA 1
ATOM 1181 C C . LEU B 1 47 ? 9.812 -3.24 1.372 1 95.69 47 LEU B C 1
ATOM 1183 O O . LEU B 1 47 ? 10.664 -2.348 1.455 1 95.69 47 LEU B O 1
ATOM 1187 N N . ALA B 1 48 ? 8.555 -3.084 1.481 1 94.25 48 ALA B N 1
ATOM 1188 C CA . ALA B 1 48 ? 8.062 -1.766 1.875 1 94.25 48 ALA B CA 1
ATOM 1189 C C . ALA B 1 48 ? 8.672 -1.326 3.203 1 94.25 48 ALA B C 1
ATOM 1191 O O . ALA B 1 48 ? 9.086 -0.175 3.352 1 94.25 48 ALA B O 1
ATOM 1192 N N . ASP B 1 49 ? 8.758 -2.209 4.133 1 93.44 49 ASP B N 1
ATOM 1193 C CA . ASP B 1 49 ? 9.359 -1.931 5.43 1 93.44 49 ASP B CA 1
ATOM 1194 C C . ASP B 1 49 ? 10.867 -1.692 5.301 1 93.44 49 ASP B C 1
ATOM 1196 O O . ASP B 1 49 ? 11.406 -0.764 5.906 1 93.44 49 ASP B O 1
ATOM 1200 N N . TYR B 1 50 ? 11.406 -2.52 4.527 1 94.06 50 TYR B N 1
ATOM 1201 C CA . TYR B 1 50 ? 12.852 -2.457 4.332 1 94.06 50 TYR B CA 1
ATOM 1202 C C . TYR B 1 50 ? 13.266 -1.116 3.738 1 94.06 50 TYR B C 1
ATOM 1204 O O . TYR B 1 50 ? 14.234 -0.504 4.191 1 94.06 50 TYR B O 1
ATOM 1212 N N . TYR B 1 51 ? 12.484 -0.673 2.752 1 93.81 51 TYR B N 1
ATOM 1213 C CA . TYR B 1 51 ? 12.82 0.562 2.051 1 93.81 51 TYR B CA 1
ATOM 1214 C C . TYR B 1 51 ? 12.164 1.764 2.725 1 93.81 51 TYR B C 1
ATOM 1216 O O . TYR B 1 51 ? 12.406 2.908 2.336 1 93.81 51 TYR B O 1
ATOM 1224 N N . LYS B 1 52 ? 11.289 1.502 3.611 1 90.75 52 LYS B N 1
ATOM 1225 C CA . LYS B 1 52 ? 10.562 2.545 4.332 1 90.75 52 LYS B CA 1
ATOM 1226 C C . LYS B 1 52 ? 9.711 3.385 3.379 1 90.75 52 LYS B C 1
ATOM 1228 O O . LYS B 1 52 ? 9.766 4.613 3.416 1 90.75 52 LYS B O 1
ATOM 1233 N N . VAL B 1 53 ? 8.984 2.75 2.629 1 90.31 53 VAL B N 1
ATOM 1234 C CA . VAL B 1 53 ? 8.062 3.377 1.684 1 90.31 53 VAL B CA 1
ATOM 1235 C C . VAL B 1 53 ? 6.684 2.736 1.802 1 90.31 53 VAL B C 1
ATOM 1237 O O . VAL B 1 53 ? 6.531 1.694 2.441 1 90.31 53 VAL B O 1
ATOM 1240 N N . SER B 1 54 ? 5.766 3.461 1.2 1 89.56 54 SER B N 1
ATOM 1241 C CA . SER B 1 54 ? 4.418 2.908 1.207 1 89.56 54 SER B CA 1
ATOM 1242 C C . SER B 1 54 ? 4.242 1.864 0.109 1 89.56 54 SER B C 1
ATOM 1244 O O . SER B 1 54 ? 4.984 1.857 -0.874 1 89.56 54 SER B O 1
ATOM 1246 N N . LEU B 1 55 ? 3.32 0.968 0.296 1 92.69 55 LEU B N 1
ATOM 1247 C CA . LEU B 1 55 ? 2.955 0.028 -0.759 1 92.69 55 LEU B CA 1
ATOM 1248 C C . LEU B 1 55 ? 2.385 0.763 -1.968 1 92.69 55 LEU B C 1
ATOM 1250 O O . LEU B 1 55 ? 2.582 0.337 -3.107 1 92.69 55 LEU B O 1
ATOM 1254 N N . ASP B 1 56 ? 1.777 1.847 -1.718 1 91.88 56 ASP B N 1
ATOM 1255 C CA . ASP B 1 56 ? 1.227 2.67 -2.789 1 91.88 56 ASP B CA 1
ATOM 1256 C C . ASP B 1 56 ? 2.334 3.215 -3.689 1 91.88 56 ASP B C 1
ATOM 1258 O O . ASP B 1 56 ? 2.148 3.342 -4.902 1 91.88 56 ASP B O 1
ATOM 1262 N N . TYR B 1 57 ? 3.395 3.531 -3.08 1 90.75 57 TYR B N 1
ATOM 1263 C CA . TYR B 1 57 ? 4.539 3.975 -3.869 1 90.75 57 TYR B CA 1
ATOM 1264 C C . TYR B 1 57 ? 5.098 2.834 -4.711 1 90.75 57 TYR B C 1
ATOM 1266 O O . TYR B 1 57 ? 5.336 2.996 -5.91 1 90.75 57 TYR B O 1
ATOM 1274 N N . ILE B 1 58 ? 5.246 1.663 -4.082 1 93.12 58 ILE B N 1
ATOM 1275 C CA . ILE B 1 58 ? 5.848 0.518 -4.754 1 93.12 58 ILE B CA 1
ATOM 1276 C C . ILE B 1 58 ? 5.004 0.129 -5.969 1 93.12 58 ILE B C 1
ATOM 1278 O O . ILE B 1 58 ? 5.543 -0.136 -7.047 1 93.12 58 ILE B O 1
ATOM 1282 N N . LEU B 1 59 ? 3.713 0.211 -5.789 1 92.88 59 LEU B N 1
ATOM 1283 C CA . LEU B 1 59 ? 2.834 -0.263 -6.852 1 92.88 59 LEU B CA 1
ATOM 1284 C C . LEU B 1 59 ? 2.371 0.893 -7.734 1 92.88 59 LEU B C 1
ATOM 1286 O O . LEU B 1 59 ? 1.471 0.729 -8.562 1 92.88 59 LEU B O 1
ATOM 1290 N N . GLY B 1 60 ? 2.879 2.084 -7.516 1 89.88 60 GLY B N 1
ATOM 1291 C CA . GLY B 1 60 ? 2.754 3.164 -8.477 1 89.88 60 GLY B CA 1
ATOM 1292 C C . GLY B 1 60 ? 1.495 3.99 -8.289 1 89.88 60 GLY B C 1
ATOM 1293 O O . GLY B 1 60 ? 1.063 4.691 -9.211 1 89.88 60 GLY B O 1
ATOM 1294 N N . ARG B 1 61 ? 0.87 3.938 -7.191 1 89.25 61 ARG B N 1
ATOM 1295 C CA . ARG B 1 61 ? -0.334 4.727 -6.949 1 89.25 61 ARG B CA 1
ATOM 1296 C C . ARG B 1 61 ? 0.018 6.16 -6.562 1 89.25 61 ARG B C 1
ATOM 1298 O O . ARG B 1 61 ? -0.819 7.059 -6.664 1 89.25 61 ARG B O 1
ATOM 1305 N N . THR B 1 62 ? 1.22 6.309 -6.086 1 84.88 62 THR B N 1
ATOM 1306 C CA . THR B 1 62 ? 1.719 7.633 -5.734 1 84.88 62 THR B CA 1
ATOM 1307 C C . THR B 1 62 ? 3.197 7.766 -6.09 1 84.88 62 THR B C 1
ATOM 1309 O O . THR B 1 62 ? 3.928 6.773 -6.102 1 84.88 62 THR B O 1
ATOM 1312 N N . ASP B 1 63 ? 3.602 8.938 -6.297 1 84.94 63 ASP B N 1
ATOM 1313 C CA . ASP B 1 63 ? 5.008 9.188 -6.59 1 84.94 63 ASP B CA 1
ATOM 1314 C C . ASP B 1 63 ? 5.773 9.586 -5.332 1 84.94 63 ASP B C 1
ATOM 1316 O O . ASP B 1 63 ? 7 9.719 -5.355 1 84.94 63 ASP B O 1
ATOM 1320 N N . ASN B 1 64 ? 5.062 9.758 -4.301 1 79.62 64 ASN B N 1
ATOM 1321 C CA . ASN B 1 64 ? 5.684 10.102 -3.029 1 79.62 64 ASN B CA 1
ATOM 1322 C C . ASN B 1 64 ? 6.055 8.859 -2.227 1 79.62 64 ASN B C 1
ATOM 1324 O O . ASN B 1 64 ? 5.176 8.109 -1.796 1 79.62 64 ASN B O 1
ATOM 1328 N N . PRO B 1 65 ? 7.289 8.656 -2.051 1 78.56 65 PRO B N 1
ATOM 1329 C CA . PRO B 1 65 ? 7.711 7.449 -1.339 1 78.56 65 PRO B CA 1
ATOM 1330 C C . PRO B 1 65 ? 7.484 7.543 0.168 1 78.56 65 PRO B C 1
ATOM 1332 O O . PRO B 1 65 ? 7.574 6.535 0.874 1 78.56 65 PRO B O 1
ATOM 1335 N N . ILE B 1 66 ? 7.273 8.766 0.645 1 69.44 66 ILE B N 1
ATOM 1336 C CA . ILE B 1 66 ? 7.191 8.984 2.086 1 69.44 66 ILE B CA 1
ATOM 1337 C C . ILE B 1 66 ? 5.895 8.383 2.625 1 69.44 66 ILE B C 1
ATOM 1339 O O . ILE B 1 66 ? 4.812 8.648 2.096 1 69.44 66 ILE B O 1
ATOM 1343 N N . MET B 1 67 ? 6.148 7.371 3.479 1 66 67 MET B N 1
ATOM 1344 C CA . MET B 1 67 ? 4.988 6.867 4.199 1 66 67 MET B CA 1
ATOM 1345 C C . MET B 1 67 ? 4.582 7.82 5.32 1 66 67 MET B C 1
ATOM 1347 O O . MET B 1 67 ? 5.426 8.258 6.105 1 66 67 MET B O 1
ATOM 1351 N N . VAL B 1 68 ? 3.576 8.523 5.012 1 55.91 68 VAL B N 1
ATOM 1352 C CA . VAL B 1 68 ? 3.188 9.273 6.203 1 55.91 68 VAL B CA 1
ATOM 1353 C C . VAL B 1 68 ? 3.086 8.32 7.395 1 55.91 68 VAL B C 1
ATOM 1355 O O . VAL B 1 68 ? 2.426 7.285 7.316 1 55.91 68 VAL B O 1
ATOM 1358 N N . GLU B 1 69 ? 4.102 8.406 8.156 1 56.88 69 GLU B N 1
ATOM 1359 C CA . GLU B 1 69 ? 4.172 7.5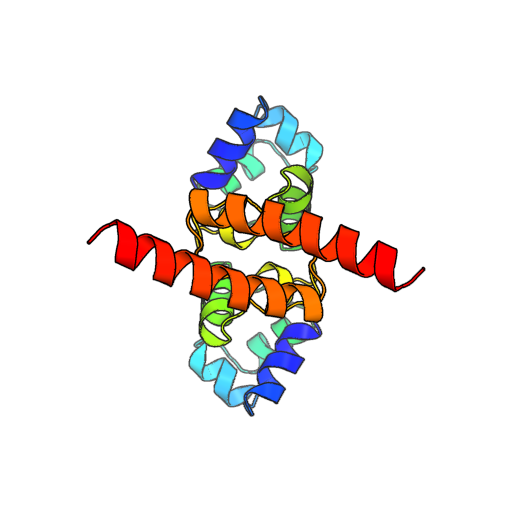98 9.367 1 56.88 69 GLU B CA 1
ATOM 1360 C C . GLU B 1 69 ? 2.777 7.227 9.867 1 56.88 69 GLU B C 1
ATOM 1362 O O . GLU B 1 69 ? 1.787 7.848 9.477 1 56.88 69 GLU B O 1
ATOM 1367 N N . GLN B 1 70 ? 2.768 6.137 10.578 1 62.78 70 GLN B N 1
ATOM 1368 C CA . GLN B 1 70 ? 1.593 5.672 11.305 1 62.78 70 GLN B CA 1
ATOM 1369 C C . GLN B 1 70 ? 0.947 6.812 12.086 1 62.78 70 GLN B C 1
ATOM 1371 O O . GLN B 1 70 ? 1.591 7.438 12.938 1 62.78 70 GLN B O 1
ATOM 1376 N N . ILE B 1 71 ? 0.338 7.527 11.438 1 70.75 71 ILE B N 1
ATOM 1377 C CA . ILE B 1 71 ? -0.335 8.602 12.156 1 70.75 71 ILE B CA 1
ATOM 1378 C C . ILE B 1 71 ? -1.652 8.094 12.734 1 70.75 71 ILE B C 1
ATOM 1380 O O . ILE B 1 71 ? -2.242 7.145 12.211 1 70.75 71 ILE B O 1
ATOM 1384 N N . THR B 1 72 ? -1.885 8.578 13.977 1 75.56 72 THR B N 1
ATOM 1385 C CA . THR B 1 72 ? -3.176 8.289 14.586 1 75.56 72 THR B CA 1
ATOM 1386 C C . THR B 1 72 ? -4.309 8.953 13.812 1 75.56 72 THR B C 1
ATOM 1388 O O . THR B 1 72 ? -4.059 9.781 12.93 1 75.56 72 THR B O 1
ATOM 1391 N N . VAL B 1 73 ? -5.473 8.508 14.133 1 74.75 73 VAL B N 1
ATOM 1392 C CA . VAL B 1 73 ? -6.641 9.062 13.461 1 74.75 73 VAL B CA 1
ATOM 1393 C C . VAL B 1 73 ? -6.691 10.57 13.672 1 74.75 73 VAL B C 1
ATOM 1395 O O . VAL B 1 73 ? -6.961 11.328 12.734 1 74.75 73 VAL B O 1
ATOM 1398 N N . ASP B 1 74 ? -6.492 10.938 14.938 1 81.31 74 ASP B N 1
ATOM 1399 C CA . ASP B 1 74 ? -6.512 12.359 15.25 1 81.31 74 ASP B CA 1
ATOM 1400 C C . ASP B 1 74 ? -5.441 13.117 14.469 1 81.31 74 ASP B C 1
ATOM 1402 O O . ASP B 1 74 ? -5.676 14.227 14 1 81.31 74 ASP B O 1
ATOM 1406 N N . GLU B 1 75 ? -4.312 12.492 14.352 1 81.5 75 GLU B N 1
ATOM 1407 C CA . GLU B 1 75 ? -3.225 13.094 13.586 1 81.5 75 GLU B CA 1
ATOM 1408 C C . GLU B 1 75 ? -3.59 13.219 12.109 1 81.5 75 GLU B C 1
ATOM 1410 O O . GLU B 1 75 ? -3.258 14.219 11.461 1 81.5 75 GLU B O 1
ATOM 1415 N N . ALA B 1 76 ? -4.219 12.234 11.633 1 78.12 76 ALA B N 1
ATOM 1416 C CA . ALA B 1 76 ? -4.637 12.234 10.227 1 78.12 76 ALA B CA 1
ATOM 1417 C C . ALA B 1 76 ? -5.602 13.383 9.945 1 78.12 76 ALA B C 1
ATOM 1419 O O . ALA B 1 76 ? -5.492 14.055 8.922 1 78.12 76 ALA B O 1
ATOM 1420 N N . GLU B 1 77 ? -6.48 13.516 10.805 1 80.94 77 GLU B N 1
ATOM 1421 C CA . GLU B 1 77 ? -7.426 14.625 10.672 1 80.94 77 GLU B CA 1
ATOM 1422 C C . GLU B 1 77 ? -6.707 15.969 10.688 1 80.94 77 GLU B C 1
ATOM 1424 O O . GLU B 1 77 ? -7.031 16.859 9.906 1 80.94 77 GLU B O 1
ATOM 1429 N N . TYR B 1 78 ? -5.852 16.047 11.648 1 83.81 78 TYR B N 1
ATOM 1430 C CA . TYR B 1 78 ? -5.051 17.266 11.734 1 83.81 78 TYR B CA 1
ATOM 1431 C C . TYR B 1 78 ? -4.301 17.516 10.43 1 83.81 78 TYR B C 1
ATOM 1433 O O . TYR B 1 78 ? -4.289 18.641 9.922 1 83.81 78 TYR B O 1
ATOM 1441 N N . VAL B 1 79 ? -3.68 16.516 9.922 1 83.06 79 VAL B N 1
ATOM 1442 C CA . VAL B 1 79 ? -2.885 16.625 8.703 1 83.06 79 VAL B CA 1
ATOM 1443 C C . VAL B 1 79 ? -3.779 17.047 7.535 1 83.06 79 VAL B C 1
ATOM 1445 O O . VAL B 1 79 ? -3.404 17.906 6.734 1 83.06 79 VAL B O 1
ATOM 1448 N N . GLN B 1 80 ? -4.867 16.406 7.469 1 81.25 80 GLN B N 1
ATOM 1449 C CA . GLN B 1 80 ? -5.789 16.734 6.383 1 81.25 80 GLN B CA 1
ATOM 1450 C C . GLN B 1 80 ? -6.172 18.203 6.41 1 81.25 80 GLN B C 1
ATOM 1452 O O . GLN B 1 80 ? -6.148 18.875 5.375 1 81.25 80 GLN B O 1
ATOM 1457 N N . ARG B 1 81 ? -6.527 18.641 7.516 1 85.88 81 ARG B N 1
ATOM 1458 C CA . ARG B 1 81 ? -6.91 20.031 7.684 1 85.88 81 ARG B CA 1
ATOM 1459 C C . ARG B 1 81 ? -5.738 20.969 7.379 1 85.88 81 ARG B C 1
ATOM 1461 O O . ARG B 1 81 ? -5.914 22 6.73 1 85.88 81 ARG B O 1
ATOM 1468 N N . SER B 1 82 ? -4.594 20.562 7.973 1 86.94 82 SER B N 1
ATOM 1469 C CA . SER B 1 82 ? -3.385 21.359 7.75 1 86.94 82 SER B CA 1
ATOM 1470 C C . SER B 1 82 ? -3.041 21.438 6.266 1 86.94 82 SER B C 1
ATOM 1472 O O . SER B 1 82 ? -2.631 22.484 5.77 1 86.94 82 SER B O 1
ATOM 1474 N N . LEU B 1 83 ? -3.215 20.391 5.562 1 84.12 83 LEU B N 1
ATOM 1475 C CA . LEU B 1 83 ? -2.922 20.328 4.133 1 84.12 83 LEU B CA 1
ATOM 1476 C C . LEU B 1 83 ? -3.879 21.219 3.342 1 84.12 83 LEU B C 1
ATOM 1478 O O . LEU B 1 83 ? -3.467 21.891 2.4 1 84.12 83 LEU B O 1
ATOM 1482 N N . GLU B 1 84 ? -5.09 21.078 3.658 1 86.69 84 GLU B N 1
ATOM 1483 C CA . GLU B 1 84 ? -6.082 21.922 3.01 1 86.69 84 GLU B CA 1
ATOM 1484 C C . GLU B 1 84 ? -5.727 23.406 3.162 1 86.69 84 GLU B C 1
ATOM 1486 O O . GLU B 1 84 ? -5.84 24.172 2.209 1 86.69 84 GLU B O 1
ATOM 1491 N N . LEU B 1 85 ? -5.34 23.781 4.344 1 86.06 85 LEU B N 1
ATOM 1492 C CA . LEU B 1 85 ? -4.938 25.156 4.613 1 86.06 85 LEU B CA 1
ATOM 1493 C C . LEU B 1 85 ? -3.697 25.531 3.805 1 86.06 85 LEU B C 1
ATOM 1495 O O . LEU B 1 85 ? -3.623 26.625 3.236 1 86.06 85 LEU B O 1
ATOM 1499 N N . TYR B 1 86 ? -2.73 24.641 3.844 1 87.25 86 TYR B N 1
ATOM 1500 C CA . TYR B 1 86 ? -1.495 24.844 3.098 1 87.25 86 TYR B CA 1
ATOM 1501 C C . TYR B 1 86 ? -1.78 25.062 1.614 1 87.25 86 TYR B C 1
ATOM 1503 O O . TYR B 1 86 ? -1.223 25.953 0.988 1 87.25 86 TYR B O 1
ATOM 1511 N N . ARG B 1 87 ? -2.631 24.281 1.119 1 86.5 87 ARG B N 1
ATOM 1512 C CA . ARG B 1 87 ? -2.986 24.359 -0.294 1 86.5 87 ARG B CA 1
ATOM 1513 C C . ARG B 1 87 ? -3.711 25.672 -0.6 1 86.5 87 ARG B C 1
ATOM 1515 O O . ARG B 1 87 ? -3.467 26.297 -1.634 1 86.5 87 ARG B O 1
ATOM 1522 N N . ASP B 1 88 ? -4.578 26.062 0.235 1 89.25 88 ASP B N 1
ATOM 1523 C CA . ASP B 1 88 ? -5.301 27.328 0.099 1 89.25 88 ASP B CA 1
ATOM 1524 C C . ASP B 1 88 ? -4.34 28.516 0.125 1 89.25 88 ASP B C 1
ATOM 1526 O O . ASP B 1 88 ? -4.473 29.438 -0.675 1 89.25 88 ASP B O 1
ATOM 1530 N N . MET B 1 89 ? -3.4 28.5 1.033 1 87.81 89 MET B N 1
ATOM 1531 C CA . MET B 1 89 ? -2.42 29.578 1.172 1 87.81 89 MET B CA 1
ATOM 1532 C C . MET B 1 89 ? -1.516 29.656 -0.054 1 87.81 89 MET B C 1
ATOM 1534 O O . MET B 1 89 ? -1.237 30.734 -0.562 1 87.81 89 MET B O 1
ATOM 1538 N N . LYS B 1 90 ? -1.041 28.5 -0.469 1 85.5 90 LYS B N 1
ATOM 1539 C CA . LYS B 1 90 ? -0.199 28.453 -1.66 1 85.5 90 LYS B CA 1
ATOM 1540 C C . LYS B 1 90 ? -0.943 28.969 -2.885 1 85.5 90 LYS B C 1
ATOM 1542 O O . LYS B 1 90 ? -0.354 29.641 -3.736 1 85.5 90 LYS B O 1
ATOM 1547 N N . GLY B 1 91 ? -2.203 28.578 -2.961 1 82.69 91 GLY B N 1
ATOM 1548 C CA . GLY B 1 91 ? -3.023 29.062 -4.059 1 82.69 91 GLY B CA 1
ATOM 1549 C C . GLY B 1 91 ? -3.188 30.578 -4.051 1 82.69 91 GLY B C 1
ATOM 1550 O O . GLY B 1 91 ? -3.18 31.203 -5.105 1 82.69 91 GLY B O 1
ATOM 1551 N N . LYS B 1 92 ? -3.299 31.156 -2.939 1 83.5 92 LYS B N 1
ATOM 1552 C CA . LYS B 1 92 ? -3.467 32.594 -2.809 1 83.5 92 LYS B CA 1
ATOM 1553 C C . LYS B 1 92 ? -2.156 33.312 -3.078 1 83.5 92 LYS B C 1
ATOM 1555 O O . LYS B 1 92 ? -2.158 34.438 -3.627 1 83.5 92 LYS B O 1
ATOM 1560 N N . ILE B 1 93 ? -1.132 32.688 -2.703 1 74.5 93 ILE B N 1
ATOM 1561 C CA . ILE B 1 93 ? 0.165 33.344 -2.916 1 74.5 93 ILE B CA 1
ATOM 1562 C C . ILE B 1 93 ? 0.556 33.219 -4.391 1 74.5 93 ILE B C 1
ATOM 1564 O O . ILE B 1 93 ? 1.148 34.156 -4.949 1 74.5 93 ILE B O 1
ATOM 1568 N N . MET B 1 94 ? 0.274 32.094 -4.934 1 67.31 94 MET B N 1
ATOM 1569 C CA . MET B 1 94 ? 0.651 31.906 -6.336 1 67.31 94 MET B CA 1
ATOM 1570 C C . MET B 1 94 ? -0.266 32.719 -7.25 1 67.31 94 MET B C 1
ATOM 1572 O O . MET B 1 94 ? 0.02 32.875 -8.438 1 67.31 94 MET B O 1
ATOM 1576 N N . LYS B 1 95 ? -1.283 33.281 -6.754 1 56.25 95 LYS B N 1
ATOM 1577 C CA . LYS B 1 95 ? -2.014 34.281 -7.52 1 56.25 95 LYS B CA 1
ATOM 1578 C C . LYS B 1 95 ? -1.516 35.688 -7.195 1 56.25 95 LYS B C 1
ATOM 1580 O O . LYS B 1 95 ? -1.032 35.938 -6.09 1 56.25 95 LYS B O 1
#

Organism: NCBI:txid1246626

Nearest PDB structures (foldseek):
  2xi8-assembly1_A  TM=8.890E-01  e=4.886E-03  Enterococcus faecalis
  2xj3-assembly1_A  TM=8.863E-01  e=5.910E-03  Enterococcus faecalis
  2xj3-assembly1_B  TM=8.619E-01  e=4.886E-03  Enterococcus faecalis
  1utx-assembly1_B  TM=8.667E-01  e=6.709E-03  Enterococcus faecalis
  6jq1-assembly1_A  TM=6.989E-01  e=1.187E-02  Deinococcus geothermalis DSM 11300

pLDDT: mean 88.29, std 10.55, range [55.06, 97.94]

Secondary structure (DSSP, 8-state):
-HHHHHHHHHTT--HHHHHHHHTS-HHHHHHHHHTSS---HHHHHHHHHHHTB-HHHHTTS-S--B------HHHHHHHHHHHHHHHHHHHHHH-/-HHHHHHHHHTT--HHHHHHHHTS-HHHHHHHHHTSSPPPHHHHHHHHHHHT--HHHHTTS-S---------HHHHHHHHHHHHHHHHHHHHHH-

Foldseek 3Di:
DQQLVVLCVVVPHDLCRVCVVLVHDSVVSVCCNVVVDPDDPVSLVVVCVVSVFDSCCVVVVDVDRHDPPPDDPVRVVVVVVVVVVVVVVVVVVVD/DQVLVVLCVVVPHDLCRVCVVLVHDSVVSVCCNVVVDPDDPVSLVVVCVVSVFDSCCVVVVDVDRHDPPPDDPVRVVVVVVVVVVVVVVVVVVVD

Sequence (190 aa):
MKRLADLRYKHNLTQEQLSKLLSVSRNTYANYELGVREMDYSMLVFLADYYKVSLDYILGRTDNPIMVEQITVDEAEYVQRSLELYRDMKGKIMKMKRLADLRYKHNLTQEQLSKLLSVSRNTYANYELGVREMDYSMLVFLADYYKVSLDYILGRTDNPIMVEQITVDEAEYVQRSLELYRDMKGKIMK

Radius of gyration: 18.85 Å; Cα contacts (8 Å, |Δi|>4): 185; chains: 2; bounding box: 46×53×46 Å

InterPro domains:
  IPR001387 Cro/C1-type, helix-turn-helix domain [PF12844] (2-59)
  IPR001387 Cro/C1-type, helix-turn-helix domain [PS50943] (4-58)
  IPR001387 Cro/C1-type, helix-turn-helix domain [SM00530] (3-58)
  IPR001387 Cro/C1-type, helix-turn-helix domain [cd00093] (1-58)
  IPR010982 Lambda repressor-like, DNA-binding domain superfamily [G3DSA:1.10.260.40] (1-63)
  IPR010982 Lambda repressor-like, DNA-binding domain superfamily [SSF47413] (2-66)